Protein AF-A0A959U2A1-F1 (afdb_monomer)

pLDDT: mean 92.59, std 9.19, range [43.09, 98.19]

Sequence (182 aa):
MSDQYKPIEDLDGIGRVYGQKLRALKVDLIRDMIWYAPSVLHRLSAIPLKDLYRYRSTALLLEVRNMTLTSAEVLAAADIFSSAELQTKNTTEVMELLKKGKVRIKENLVADMIADARLLHYTGTLTGRVVDKRGRSMKEVTVSCGPYSTKTDTYGRFRFYKLPAANTYPVQLAMEGKEPMV

Solvent-accessible surface area (backbone atoms only — not comparable to full-atom values): 9959 Å² total; per-residue (Å²): 132,66,65,45,72,36,53,36,52,76,43,90,88,32,45,74,71,53,32,52,46,36,40,77,69,73,30,56,29,31,47,41,39,65,82,51,57,39,71,57,51,22,75,76,55,71,49,58,53,70,57,41,46,39,53,26,13,24,29,50,32,43,74,27,53,88,46,43,63,69,55,20,46,38,38,21,75,68,75,38,53,38,39,69,55,45,39,76,51,54,59,66,60,53,50,51,51,33,47,75,63,70,49,88,75,58,69,69,56,48,45,48,25,32,55,40,13,44,49,48,61,67,24,41,70,51,74,52,70,44,56,48,101,84,70,47,55,36,52,66,33,36,40,33,46,62,97,44,73,49,56,18,38,90,71,3,39,39,76,48,69,63,39,67,63,98,65,88,62,63,70,40,41,36,41,96,95,49,82,65,56,123

Secondary structure (DSSP, 8-state):
--GGGSBGGGSTT--HHHHHHHHHTT--BGGGGGGS-HHHHHHHH---HHHHHHHHHHHHHTTSTT--HHHHHHHHHTT--SHHHHTTS-HHHHHHHHHHTT----HHHHHHHHHHHHHHHTEEEEEEE-B-TTS-B--SPEEEETTEEEE--TTSEEEEEEEETT----EEEEETTEEEE-

Structure (mmCIF, N/CA/C/O backbone):
data_AF-A0A959U2A1-F1
#
_entry.id   AF-A0A959U2A1-F1
#
loop_
_atom_site.group_PDB
_atom_site.id
_atom_site.type_symbol
_atom_site.label_atom_id
_atom_site.label_alt_id
_atom_site.label_comp_id
_atom_site.label_asym_id
_atom_site.label_entity_id
_atom_site.label_seq_id
_atom_site.pdbx_PDB_ins_code
_atom_site.Cartn_x
_atom_site.Cartn_y
_atom_site.Cartn_z
_atom_site.occupancy
_atom_site.B_iso_or_equiv
_atom_site.auth_seq_id
_atom_site.auth_comp_id
_atom_site.auth_asym_id
_atom_site.auth_atom_id
_atom_site.pdbx_PDB_model_num
ATOM 1 N N . MET A 1 1 ? 8.671 -9.696 9.238 1.00 58.69 1 MET A N 1
ATOM 2 C CA . MET A 1 1 ? 8.445 -9.416 7.801 1.00 58.69 1 MET A CA 1
ATOM 3 C C . MET A 1 1 ? 7.293 -8.420 7.710 1.00 58.69 1 MET A C 1
ATOM 5 O O . MET A 1 1 ? 6.372 -8.556 8.501 1.00 58.69 1 MET A O 1
ATOM 9 N N . SER A 1 2 ? 7.382 -7.378 6.876 1.00 86.44 2 SER A N 1
ATOM 10 C CA . SER A 1 2 ? 6.343 -6.330 6.794 1.00 86.44 2 SER A CA 1
ATOM 11 C C . SER A 1 2 ? 5.056 -6.882 6.164 1.00 86.44 2 SER A C 1
ATOM 13 O O . SER A 1 2 ? 5.137 -7.636 5.195 1.00 86.44 2 SER A O 1
ATOM 15 N N . ASP A 1 3 ? 3.891 -6.495 6.692 1.00 94.56 3 ASP A N 1
ATOM 16 C CA . ASP A 1 3 ? 2.575 -7.005 6.268 1.00 94.56 3 ASP A CA 1
ATOM 17 C C . ASP A 1 3 ? 2.274 -6.772 4.779 1.00 94.56 3 ASP A C 1
ATOM 19 O O . ASP A 1 3 ? 1.564 -7.558 4.166 1.00 94.56 3 ASP A O 1
ATOM 23 N N . GLN A 1 4 ? 2.878 -5.762 4.149 1.00 91.69 4 GLN A N 1
ATOM 24 C CA . GLN A 1 4 ? 2.715 -5.496 2.713 1.00 91.69 4 GLN A CA 1
ATOM 25 C C . GLN A 1 4 ? 3.241 -6.632 1.803 1.00 91.69 4 GLN A C 1
ATOM 27 O O . GLN A 1 4 ? 2.909 -6.678 0.619 1.00 91.69 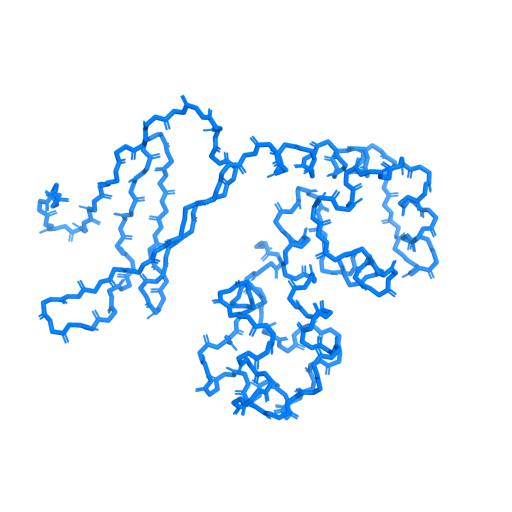4 GLN A O 1
ATOM 32 N N . TYR A 1 5 ? 4.081 -7.528 2.338 1.00 93.50 5 TYR A N 1
ATOM 33 C CA . TYR A 1 5 ? 4.638 -8.693 1.635 1.00 93.50 5 TYR A CA 1
ATOM 34 C C . TYR A 1 5 ? 3.853 -9.983 1.883 1.00 93.50 5 TYR A C 1
ATOM 36 O O . TYR A 1 5 ? 4.285 -11.050 1.451 1.00 93.50 5 TYR A O 1
ATOM 44 N N . LYS A 1 6 ? 2.726 -9.904 2.595 1.00 95.56 6 LYS A N 1
ATOM 45 C CA . LYS A 1 6 ? 1.810 -11.032 2.738 1.00 95.56 6 LYS A CA 1
ATOM 46 C C . LYS A 1 6 ? 1.094 -11.337 1.414 1.00 95.56 6 LYS A C 1
ATOM 48 O O . LYS A 1 6 ? 0.991 -10.439 0.566 1.00 95.56 6 LYS A O 1
ATOM 53 N N . PRO A 1 7 ? 0.610 -12.579 1.233 1.00 96.69 7 PRO A N 1
ATOM 54 C CA . PRO A 1 7 ? -0.252 -12.942 0.113 1.00 96.69 7 PRO A CA 1
ATOM 55 C C . PRO A 1 7 ? -1.470 -12.026 0.009 1.00 96.69 7 PRO A C 1
ATOM 57 O O . PRO A 1 7 ? -1.985 -11.544 1.016 1.00 96.69 7 PRO A O 1
ATOM 60 N N . ILE A 1 8 ? -1.950 -11.797 -1.212 1.00 96.56 8 ILE A N 1
ATOM 61 C CA . ILE A 1 8 ? -3.117 -10.944 -1.452 1.00 96.56 8 ILE A CA 1
ATOM 62 C C . ILE A 1 8 ? -4.389 -11.487 -0.780 1.00 96.56 8 ILE A C 1
ATOM 64 O O . ILE A 1 8 ? -5.256 -10.712 -0.393 1.00 96.56 8 ILE A O 1
ATOM 68 N N . GLU A 1 9 ? -4.485 -12.804 -0.593 1.00 96.44 9 GLU A N 1
ATOM 69 C CA . GLU A 1 9 ? -5.591 -13.476 0.099 1.00 96.44 9 GLU A CA 1
ATOM 70 C C . GLU A 1 9 ? -5.666 -13.192 1.603 1.00 96.44 9 GLU A C 1
ATOM 72 O O . GLU A 1 9 ? -6.690 -13.487 2.214 1.00 96.44 9 GLU A O 1
ATOM 77 N N . ASP A 1 10 ? -4.617 -12.622 2.200 1.00 96.88 10 ASP A N 1
ATOM 78 C CA . ASP A 1 10 ? -4.653 -12.219 3.608 1.00 96.88 10 ASP A CA 1
ATOM 79 C C . ASP A 1 10 ? -5.508 -10.956 3.818 1.00 96.88 10 ASP A C 1
ATOM 81 O O . ASP A 1 10 ? -5.870 -10.665 4.956 1.00 96.88 10 ASP A O 1
ATOM 85 N N . LEU A 1 11 ? -5.840 -10.210 2.753 1.00 96.44 11 LEU A N 1
ATOM 86 C CA . LEU A 1 11 ? -6.767 -9.079 2.837 1.00 96.44 11 LEU A CA 1
ATOM 87 C C . LEU A 1 11 ? -8.201 -9.553 3.071 1.00 96.44 11 LEU A C 1
ATOM 89 O O . LEU A 1 11 ? -8.736 -10.372 2.316 1.00 96.44 11 LEU A O 1
ATOM 93 N N . ASP A 1 12 ? -8.871 -8.932 4.037 1.00 95.56 12 ASP A N 1
ATOM 94 C CA . ASP A 1 12 ? -10.280 -9.168 4.311 1.00 95.56 12 ASP A CA 1
ATOM 95 C C . ASP A 1 12 ? -11.132 -8.985 3.046 1.00 95.56 12 ASP A C 1
ATOM 97 O O . ASP A 1 12 ? -11.062 -7.976 2.334 1.00 95.56 12 ASP A O 1
ATOM 101 N N . GLY A 1 13 ? -11.973 -9.978 2.766 1.00 93.62 13 GLY A N 1
ATOM 102 C CA . GLY A 1 13 ? -12.830 -10.040 1.584 1.00 93.62 13 GLY A CA 1
ATOM 103 C C . GLY A 1 13 ? -12.160 -10.570 0.309 1.00 93.62 13 GLY A C 1
ATOM 104 O O . GLY A 1 13 ? -12.885 -10.902 -0.631 1.00 93.62 13 GLY A O 1
ATOM 105 N N . ILE A 1 14 ? -10.830 -10.725 0.250 1.00 93.31 14 ILE A N 1
ATOM 106 C CA . ILE A 1 14 ? -10.163 -11.402 -0.875 1.00 93.31 14 ILE A CA 1
ATOM 107 C C . ILE A 1 14 ? -10.233 -12.915 -0.655 1.00 93.31 14 ILE A C 1
ATOM 109 O O . ILE A 1 14 ? -9.291 -13.582 -0.243 1.00 93.31 14 ILE A O 1
ATOM 113 N N . GLY A 1 15 ? -11.400 -13.485 -0.957 1.00 92.88 15 GLY A N 1
ATOM 114 C CA . GLY A 1 15 ? -11.564 -14.934 -1.008 1.00 92.88 15 GLY A CA 1
ATOM 115 C C . GLY A 1 15 ? -10.777 -15.568 -2.162 1.00 92.88 15 GLY A C 1
ATOM 116 O O . GLY A 1 15 ? -10.311 -14.893 -3.083 1.00 92.88 15 GLY A O 1
ATOM 117 N N . ARG A 1 16 ? -10.712 -16.906 -2.176 1.00 94.25 16 ARG A N 1
ATOM 118 C CA . ARG A 1 16 ? -9.976 -17.702 -3.182 1.00 94.25 16 ARG A CA 1
ATOM 119 C C . ARG A 1 16 ? -10.254 -17.285 -4.632 1.00 94.25 16 ARG A C 1
ATOM 121 O O . ARG A 1 16 ? -9.333 -17.252 -5.442 1.00 94.25 16 ARG A O 1
ATOM 128 N N . VAL A 1 17 ? -11.508 -16.965 -4.959 1.00 95.44 17 VAL A N 1
ATOM 129 C CA . VAL A 1 17 ? -11.923 -16.569 -6.317 1.00 95.44 17 VAL A CA 1
ATOM 130 C C . VAL A 1 17 ? -11.299 -15.233 -6.727 1.00 95.44 17 VAL A C 1
ATOM 132 O O . VAL A 1 17 ? -10.781 -15.108 -7.835 1.00 95.44 17 VAL A O 1
ATOM 135 N N . TYR A 1 18 ? -11.325 -14.232 -5.846 1.00 97.19 18 TYR A N 1
ATOM 136 C CA . TYR A 1 18 ? -10.726 -12.925 -6.124 1.00 97.19 18 TYR A CA 1
ATOM 137 C C . TYR A 1 18 ? -9.201 -13.013 -6.132 1.00 97.19 18 TYR A C 1
ATOM 139 O O . TYR A 1 18 ? -8.581 -12.491 -7.057 1.00 97.19 18 TYR A O 1
ATOM 147 N N . GLY A 1 19 ? -8.612 -13.760 -5.193 1.00 96.94 19 GLY A N 1
ATOM 148 C CA . GLY A 1 19 ? -7.173 -14.025 -5.166 1.00 96.94 19 GLY A CA 1
ATOM 149 C C . GLY A 1 19 ? -6.666 -14.640 -6.475 1.00 96.94 19 GLY A C 1
ATOM 150 O O . GLY A 1 19 ? -5.715 -14.140 -7.066 1.00 96.94 19 GLY A O 1
ATOM 151 N N . GLN A 1 20 ? -7.355 -15.653 -7.014 1.00 97.06 20 GLN A N 1
ATOM 152 C CA . GLN A 1 20 ? -6.994 -16.258 -8.306 1.00 97.06 20 GLN A CA 1
ATOM 153 C C . GLN A 1 20 ? -7.054 -15.264 -9.474 1.00 97.06 20 GLN A C 1
ATOM 155 O O . GLN A 1 20 ? -6.144 -15.232 -10.304 1.00 97.06 20 GLN A O 1
ATOM 160 N N . LYS A 1 21 ? -8.103 -14.436 -9.536 1.00 97.50 21 LYS A N 1
ATOM 161 C CA . LYS A 1 21 ? -8.249 -13.405 -10.574 1.00 97.50 21 LYS A CA 1
ATOM 162 C C . LYS A 1 21 ? -7.136 -12.358 -10.501 1.00 97.50 21 LYS A C 1
ATOM 164 O O . LYS A 1 21 ? -6.609 -11.964 -11.535 1.00 97.50 21 LYS A O 1
ATOM 169 N N . LEU A 1 22 ? -6.766 -11.924 -9.297 1.00 97.62 22 LEU A N 1
ATOM 170 C CA . LEU A 1 22 ? -5.689 -10.956 -9.075 1.00 97.62 22 LEU A CA 1
ATOM 171 C C . LEU A 1 22 ? -4.312 -11.549 -9.409 1.00 97.62 22 LEU A C 1
ATOM 173 O O . LEU A 1 22 ? -3.531 -10.915 -10.119 1.00 97.62 22 LEU A O 1
ATOM 177 N N . ARG A 1 23 ? -4.048 -12.802 -9.028 1.00 95.81 23 ARG A N 1
ATOM 178 C CA . ARG A 1 23 ? -2.805 -13.504 -9.387 1.00 95.81 23 ARG A CA 1
ATOM 179 C C . ARG A 1 23 ? -2.633 -13.688 -10.891 1.00 95.81 23 ARG A C 1
ATOM 181 O O . ARG A 1 23 ? -1.537 -13.489 -11.411 1.00 95.81 23 ARG A O 1
ATOM 188 N N . ALA A 1 24 ? -3.714 -13.958 -11.627 1.00 95.69 24 ALA A N 1
ATOM 189 C CA . ALA A 1 24 ? -3.678 -13.979 -13.094 1.00 95.69 24 ALA A CA 1
ATOM 190 C C . ALA A 1 24 ? -3.233 -12.629 -13.703 1.00 95.69 24 ALA A C 1
ATOM 192 O O . ALA A 1 24 ? -2.699 -12.589 -14.811 1.00 95.69 24 ALA A O 1
ATOM 193 N N . LEU A 1 25 ? -3.400 -11.532 -12.957 1.00 95.81 25 LEU A N 1
ATOM 194 C CA . LEU A 1 25 ? -2.962 -10.179 -13.303 1.00 95.81 25 LEU A CA 1
ATOM 195 C C . LEU A 1 25 ? -1.626 -9.786 -12.650 1.00 95.81 25 LEU A C 1
ATOM 197 O O . LEU A 1 25 ? -1.262 -8.611 -12.688 1.00 95.81 25 LEU A O 1
ATOM 201 N N . LYS A 1 26 ? -0.874 -10.742 -12.084 1.00 94.94 26 LYS A N 1
ATOM 202 C CA . LYS A 1 26 ? 0.413 -10.502 -11.402 1.00 94.94 26 LYS A CA 1
ATOM 203 C C . LYS A 1 26 ? 0.278 -9.579 -10.184 1.00 94.94 26 LYS A C 1
ATOM 205 O O . LYS A 1 26 ? 1.105 -8.689 -9.956 1.00 94.94 26 LYS A O 1
ATOM 210 N N . VAL A 1 27 ? -0.817 -9.761 -9.451 1.00 96.56 27 VAL A N 1
ATOM 211 C CA . VAL A 1 27 ? -1.066 -9.181 -8.131 1.00 96.56 27 VAL A CA 1
ATOM 212 C C . VAL A 1 27 ? -1.071 -10.342 -7.141 1.00 96.56 27 VAL A C 1
ATOM 214 O O . VAL A 1 27 ? -2.102 -10.978 -6.933 1.00 96.56 27 VAL A O 1
ATOM 217 N N . ASP A 1 28 ? 0.103 -10.659 -6.598 1.00 95.56 28 ASP A N 1
ATOM 218 C CA . ASP A 1 28 ? 0.299 -11.812 -5.710 1.00 95.56 28 ASP A CA 1
ATOM 219 C C . ASP A 1 28 ? 0.387 -11.398 -4.242 1.00 95.56 28 ASP A C 1
ATOM 221 O O . ASP A 1 28 ? -0.020 -12.146 -3.355 1.00 95.56 28 ASP A O 1
ATOM 225 N N . LEU A 1 29 ? 0.921 -10.204 -3.989 1.00 96.06 29 LEU A N 1
ATOM 226 C CA . LEU A 1 29 ? 1.135 -9.653 -2.656 1.00 96.06 29 LEU A CA 1
ATOM 227 C C . LEU A 1 29 ? 0.240 -8.441 -2.414 1.00 96.06 29 LEU A C 1
ATOM 229 O O . LEU A 1 29 ? -0.136 -7.739 -3.353 1.00 96.06 29 LEU A O 1
ATOM 233 N N . ILE A 1 30 ? -0.014 -8.114 -1.146 1.00 97.31 30 ILE A N 1
ATOM 234 C CA . ILE A 1 30 ? -0.802 -6.926 -0.773 1.00 97.31 30 ILE A CA 1
ATOM 235 C C . ILE A 1 30 ? -0.235 -5.649 -1.413 1.00 97.31 30 ILE A C 1
ATOM 237 O O . ILE A 1 30 ? -0.973 -4.881 -2.032 1.00 97.31 30 ILE A O 1
ATOM 241 N N . ARG A 1 31 ? 1.090 -5.449 -1.360 1.00 95.06 31 ARG A N 1
ATOM 242 C CA . ARG A 1 31 ? 1.758 -4.296 -1.993 1.00 95.06 31 ARG A CA 1
ATOM 243 C C . ARG A 1 31 ? 1.528 -4.195 -3.503 1.00 95.06 31 ARG A C 1
ATOM 245 O O . ARG A 1 31 ? 1.674 -3.115 -4.075 1.00 95.06 31 ARG A O 1
ATOM 252 N N . ASP A 1 32 ? 1.194 -5.299 -4.172 1.00 96.00 32 ASP A N 1
ATOM 253 C CA . ASP A 1 32 ? 1.029 -5.314 -5.623 1.00 96.00 32 ASP A CA 1
ATOM 254 C C . ASP A 1 32 ? -0.198 -4.507 -6.061 1.00 96.00 32 ASP A C 1
ATOM 256 O O . ASP A 1 32 ? -0.218 -3.966 -7.166 1.00 96.00 32 ASP A O 1
ATOM 260 N N . MET A 1 33 ? -1.173 -4.332 -5.164 1.00 96.50 33 MET A N 1
ATOM 261 C CA . MET A 1 33 ? -2.356 -3.500 -5.387 1.00 96.50 33 MET A CA 1
ATOM 262 C C . MET A 1 33 ? -2.018 -2.038 -5.696 1.00 96.50 33 MET A C 1
ATOM 264 O O . MET A 1 33 ? -2.770 -1.366 -6.401 1.00 96.50 33 MET A O 1
ATOM 268 N N . ILE A 1 34 ? -0.887 -1.529 -5.197 1.00 94.44 34 ILE A N 1
ATOM 269 C CA . ILE A 1 34 ? -0.481 -0.125 -5.376 1.00 94.44 34 ILE A CA 1
ATOM 270 C C . ILE A 1 34 ? -0.188 0.183 -6.853 1.00 94.44 34 ILE A C 1
ATOM 272 O O . ILE A 1 34 ? -0.419 1.305 -7.311 1.00 94.44 34 ILE A O 1
ATOM 276 N N . TRP A 1 35 ? 0.267 -0.819 -7.608 1.00 93.50 35 TRP A N 1
ATOM 277 C CA . TRP A 1 35 ? 0.734 -0.685 -8.990 1.00 93.50 35 TRP A CA 1
ATOM 278 C C . TRP A 1 35 ? -0.375 -0.518 -10.018 1.00 93.50 35 TRP A C 1
ATOM 280 O O . TRP A 1 35 ? -0.105 -0.108 -11.146 1.00 93.50 35 TRP A O 1
ATOM 290 N N . TYR A 1 36 ? -1.610 -0.845 -9.650 1.00 94.06 36 TYR A N 1
ATOM 291 C CA . TYR A 1 36 ? -2.722 -0.873 -10.582 1.00 94.06 36 TYR A CA 1
ATOM 292 C C . TYR A 1 36 ? -3.826 0.069 -10.119 1.00 94.06 36 TYR A C 1
ATOM 294 O O . TYR A 1 36 ? -4.192 0.125 -8.945 1.00 94.06 36 TYR A O 1
ATOM 302 N N . ALA A 1 37 ? -4.392 0.815 -11.066 1.00 94.56 37 ALA A N 1
ATOM 303 C CA . ALA A 1 37 ? -5.594 1.586 -10.795 1.00 94.56 37 ALA A CA 1
ATOM 304 C C . ALA A 1 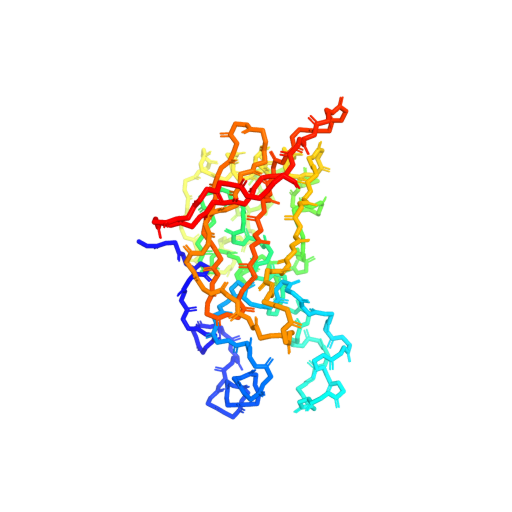37 ? -6.777 0.626 -10.540 1.00 94.56 37 ALA A C 1
ATOM 306 O O . ALA A 1 37 ? -6.950 -0.322 -11.318 1.00 94.56 37 ALA A O 1
ATOM 307 N N . PRO A 1 38 ? -7.636 0.877 -9.531 1.00 96.81 38 PRO A N 1
ATOM 308 C CA . PRO A 1 38 ? -8.803 0.035 -9.258 1.00 96.81 38 PRO A CA 1
ATOM 309 C C . PRO A 1 38 ? -9.709 -0.162 -10.480 1.00 96.81 38 PRO A C 1
ATOM 311 O O . PRO A 1 38 ? -10.182 -1.265 -10.723 1.00 96.81 38 PRO A O 1
ATOM 314 N N . SER A 1 39 ? -9.880 0.864 -11.319 1.00 97.56 39 SER A N 1
ATOM 315 C CA . SER A 1 39 ? -10.666 0.780 -12.559 1.00 97.56 39 SER A CA 1
ATOM 316 C C . SER A 1 39 ? -10.078 -0.187 -13.597 1.00 97.56 39 SER A C 1
ATOM 318 O O . SER A 1 39 ? -10.820 -0.850 -14.323 1.00 97.56 39 SER A O 1
ATOM 320 N N . VAL A 1 40 ? -8.748 -0.306 -13.665 1.00 97.19 40 VAL A N 1
ATOM 321 C CA . VAL A 1 40 ? -8.067 -1.261 -14.550 1.00 97.19 40 VAL A CA 1
ATOM 322 C C . VAL A 1 40 ? -8.273 -2.682 -14.041 1.00 97.19 40 VAL A C 1
ATOM 324 O O . VAL A 1 40 ? -8.692 -3.539 -14.816 1.00 97.19 40 VAL A O 1
ATOM 327 N N . LEU A 1 41 ? -8.052 -2.920 -12.744 1.00 97.31 41 LEU A N 1
ATOM 328 C CA . LEU A 1 41 ? -8.286 -4.235 -12.144 1.00 97.31 41 LEU A CA 1
ATOM 329 C C . LEU A 1 41 ? -9.752 -4.649 -12.257 1.00 97.31 41 LEU A C 1
ATOM 331 O O . LEU A 1 41 ? -10.024 -5.797 -12.599 1.00 97.31 41 LEU A O 1
ATOM 335 N N . HIS A 1 42 ? -10.691 -3.725 -12.050 1.00 97.69 42 HIS A N 1
ATOM 336 C CA . HIS A 1 42 ? -12.124 -3.980 -12.182 1.00 97.69 42 HIS A CA 1
ATOM 337 C C . HIS A 1 42 ? -12.462 -4.514 -13.574 1.00 97.69 42 HIS A C 1
ATOM 339 O O . HIS A 1 42 ? -13.043 -5.587 -13.704 1.00 97.69 42 HIS A O 1
ATOM 345 N N . ARG A 1 43 ? -12.011 -3.817 -14.621 1.00 97.69 43 ARG A N 1
ATOM 346 C CA . ARG A 1 43 ? -12.241 -4.209 -16.016 1.00 97.69 43 ARG A CA 1
ATOM 347 C C . ARG A 1 43 ? -11.647 -5.576 -16.369 1.00 97.69 43 ARG A C 1
ATOM 349 O O . ARG A 1 43 ? -12.229 -6.284 -17.179 1.00 97.69 43 ARG A O 1
ATOM 356 N N . LEU A 1 44 ? -10.503 -5.940 -15.788 1.00 97.00 44 LEU A N 1
ATOM 357 C CA . LEU A 1 44 ? -9.796 -7.185 -16.119 1.00 97.00 44 LEU A CA 1
ATOM 358 C C . LEU A 1 44 ? -10.215 -8.390 -15.262 1.00 97.00 44 LEU A C 1
ATOM 360 O O . LEU A 1 44 ? -10.057 -9.526 -15.694 1.00 97.00 44 LEU A O 1
ATOM 364 N N . SER A 1 45 ? -10.734 -8.162 -14.055 1.00 96.62 45 SER A N 1
ATOM 365 C CA . SER A 1 45 ? -11.071 -9.224 -13.091 1.00 96.62 45 SER A CA 1
ATOM 366 C C . SER A 1 45 ? -12.571 -9.357 -12.808 1.00 96.62 45 SER A C 1
ATOM 368 O O . SER A 1 45 ? -13.012 -10.369 -12.255 1.00 96.62 45 SER A O 1
ATOM 370 N N . ALA A 1 46 ? -13.363 -8.338 -13.151 1.00 96.19 46 ALA A N 1
ATOM 371 C CA . ALA A 1 46 ? -14.756 -8.175 -12.737 1.00 96.19 46 ALA A CA 1
ATOM 372 C C . ALA A 1 46 ? -14.970 -8.175 -11.205 1.00 96.19 46 ALA A C 1
ATOM 374 O O . ALA A 1 46 ? -16.076 -8.435 -10.739 1.00 96.19 46 ALA A O 1
ATOM 375 N N . ILE A 1 47 ? -13.930 -7.908 -10.404 1.00 97.38 47 ILE A N 1
ATOM 376 C CA . ILE A 1 47 ? -14.072 -7.670 -8.956 1.00 97.38 47 ILE A CA 1
ATOM 377 C C . ILE A 1 47 ? -14.755 -6.308 -8.759 1.00 97.38 47 ILE A C 1
ATOM 379 O O . ILE A 1 47 ? -14.377 -5.364 -9.461 1.00 97.38 47 ILE A O 1
ATOM 383 N N . PRO A 1 48 ? -15.736 -6.157 -7.847 1.00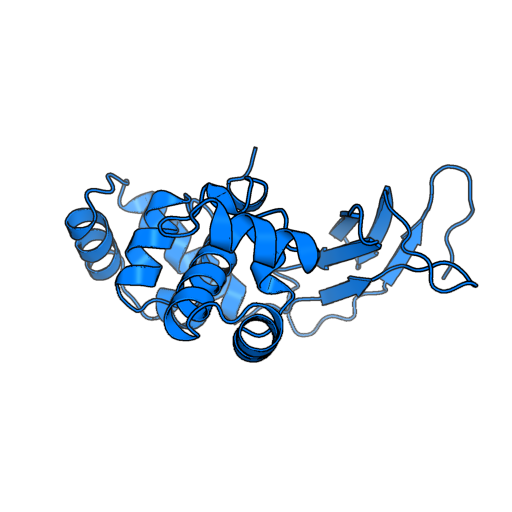 97.62 48 PRO A N 1
ATOM 384 C CA . PRO A 1 48 ? -16.419 -4.888 -7.624 1.00 97.62 48 PRO A CA 1
ATOM 385 C C . PRO A 1 48 ? -15.447 -3.734 -7.368 1.00 97.62 48 PRO A C 1
ATOM 387 O O . PRO A 1 48 ? -14.486 -3.850 -6.609 1.00 97.62 48 PRO A O 1
ATOM 390 N N . LEU A 1 49 ? -15.712 -2.591 -8.003 1.00 96.69 49 LEU A N 1
ATOM 391 C CA . LEU A 1 49 ? -14.806 -1.446 -7.953 1.00 96.69 49 LEU A CA 1
ATOM 392 C C . LEU A 1 49 ? -14.609 -0.925 -6.518 1.00 96.69 49 LEU A C 1
ATOM 394 O O . LEU A 1 49 ? -13.487 -0.597 -6.140 1.00 96.69 49 LEU A O 1
ATOM 398 N N . LYS A 1 50 ? -15.678 -0.911 -5.710 1.00 95.25 50 LYS A N 1
ATOM 399 C CA . LYS A 1 50 ? -15.635 -0.531 -4.288 1.00 95.25 50 LYS A CA 1
ATOM 400 C C . LYS A 1 50 ? -14.644 -1.390 -3.492 1.00 95.25 50 LYS A C 1
ATOM 402 O O . LYS A 1 50 ? -13.867 -0.851 -2.708 1.00 95.25 50 LYS A O 1
ATOM 407 N N . ASP A 1 51 ? -14.633 -2.697 -3.736 1.00 95.69 51 ASP A N 1
ATOM 408 C CA . ASP A 1 51 ? -13.739 -3.627 -3.045 1.00 95.69 51 ASP A CA 1
ATOM 409 C C . ASP A 1 51 ? -12.281 -3.372 -3.443 1.00 95.69 51 ASP A C 1
ATOM 411 O O . ASP A 1 51 ? -11.406 -3.285 -2.588 1.00 95.69 51 ASP A O 1
ATOM 415 N N . LEU A 1 52 ? -12.018 -3.142 -4.734 1.00 97.00 52 LEU A N 1
ATOM 416 C CA . LEU A 1 52 ? -10.674 -2.822 -5.228 1.00 97.00 52 LEU A CA 1
ATOM 417 C C . LEU A 1 52 ? -10.135 -1.493 -4.687 1.00 97.00 52 LEU A C 1
ATOM 419 O O . LEU A 1 52 ? -8.933 -1.392 -4.435 1.00 97.00 52 LEU A O 1
ATOM 423 N N . TYR A 1 53 ? -10.997 -0.488 -4.494 1.00 95.62 53 TYR A N 1
ATOM 424 C CA . TYR A 1 53 ? -10.616 0.735 -3.785 1.00 95.62 53 TYR A CA 1
ATOM 425 C C . TYR A 1 53 ? -10.192 0.416 -2.354 1.00 95.62 53 TYR A C 1
ATOM 427 O O . TYR A 1 53 ? -9.083 0.779 -1.972 1.00 95.62 53 TYR A O 1
ATOM 435 N N . ARG A 1 54 ? -11.006 -0.344 -1.611 1.00 95.94 54 ARG A N 1
ATOM 436 C CA . ARG A 1 54 ? -10.685 -0.762 -0.240 1.00 95.94 54 ARG A CA 1
ATOM 437 C C . ARG A 1 54 ? -9.350 -1.508 -0.164 1.00 95.94 54 ARG A C 1
ATOM 439 O O . ARG A 1 54 ? -8.481 -1.110 0.602 1.00 95.94 54 ARG A O 1
ATOM 446 N N . TYR A 1 55 ? -9.147 -2.528 -0.997 1.00 97.12 55 TYR A N 1
ATOM 447 C CA . TYR A 1 55 ? -7.919 -3.334 -1.016 1.00 97.12 55 TYR A CA 1
ATOM 448 C C . TYR A 1 55 ? -6.676 -2.498 -1.327 1.00 97.12 55 TYR A C 1
ATOM 450 O O . TYR A 1 55 ? -5.639 -2.631 -0.675 1.00 97.12 55 TYR A O 1
ATOM 458 N N . ARG A 1 56 ? -6.775 -1.601 -2.316 1.00 96.81 56 ARG A N 1
ATOM 459 C CA . ARG A 1 56 ? -5.668 -0.710 -2.667 1.00 96.81 56 ARG A CA 1
ATOM 460 C C . ARG A 1 56 ? -5.379 0.292 -1.556 1.00 96.81 56 ARG A C 1
ATOM 462 O O . ARG A 1 56 ? -4.213 0.568 -1.291 1.00 96.81 56 ARG A O 1
ATOM 469 N N . SER A 1 57 ? -6.407 0.812 -0.899 1.00 96.69 57 SER A N 1
ATOM 470 C CA . SER A 1 57 ? -6.254 1.702 0.249 1.00 96.69 57 SER A CA 1
ATOM 471 C C . SER A 1 57 ? -5.575 1.020 1.425 1.00 96.69 57 SER A C 1
ATOM 473 O O . SER A 1 57 ? -4.640 1.586 1.982 1.00 96.69 57 SER A O 1
ATOM 475 N N . THR A 1 58 ? -5.949 -0.221 1.744 1.00 97.81 58 THR A N 1
ATOM 476 C CA . THR A 1 58 ? -5.239 -1.019 2.749 1.00 97.81 58 THR A CA 1
ATOM 477 C C . THR A 1 58 ? -3.758 -1.163 2.392 1.00 97.81 58 THR A C 1
ATOM 479 O O . THR A 1 58 ? -2.901 -0.913 3.236 1.00 97.81 58 THR A O 1
ATOM 482 N N . ALA A 1 59 ? -3.434 -1.475 1.132 1.00 96.88 59 ALA A N 1
ATOM 483 C CA . ALA A 1 59 ? -2.046 -1.578 0.682 1.00 96.88 59 ALA A CA 1
ATOM 484 C C . ALA A 1 59 ? -1.269 -0.251 0.799 1.00 96.88 59 ALA A C 1
ATOM 486 O O . ALA A 1 59 ? -0.123 -0.259 1.238 1.00 96.88 59 ALA A O 1
ATOM 487 N N . LEU A 1 60 ? -1.885 0.884 0.451 1.00 94.75 60 LEU A N 1
ATOM 488 C CA . LEU A 1 60 ? -1.276 2.214 0.598 1.00 94.75 60 LEU A CA 1
ATOM 489 C C . LEU A 1 60 ? -1.044 2.583 2.068 1.00 94.75 60 LEU A C 1
ATOM 491 O O . LEU A 1 60 ? 0.009 3.110 2.417 1.00 94.75 60 LEU A O 1
ATOM 495 N N . LEU A 1 61 ? -2.008 2.295 2.944 1.00 96.75 61 LEU A N 1
ATOM 496 C CA . LEU A 1 61 ? -1.884 2.569 4.375 1.00 96.75 61 LEU A CA 1
ATOM 497 C C . LEU A 1 61 ? -0.770 1.747 5.026 1.00 96.75 61 LEU A C 1
ATOM 499 O O . LEU A 1 61 ? -0.129 2.236 5.951 1.00 96.75 61 LEU A O 1
ATOM 503 N N . LEU A 1 62 ? -0.482 0.543 4.529 1.00 96.56 62 LEU A N 1
ATOM 504 C CA . LEU A 1 62 ? 0.644 -0.271 4.999 1.00 96.56 62 LEU A CA 1
ATOM 505 C C . LEU A 1 62 ? 2.027 0.345 4.716 1.00 96.56 62 LEU A C 1
ATOM 507 O O . LEU A 1 62 ? 3.017 -0.118 5.283 1.00 96.56 62 LEU A O 1
ATOM 511 N N . GLU A 1 63 ? 2.122 1.394 3.888 1.00 93.44 63 GLU A N 1
ATOM 512 C CA . GLU A 1 63 ? 3.358 2.180 3.734 1.00 93.44 63 GLU A CA 1
ATOM 513 C C . GLU A 1 63 ? 3.612 3.124 4.930 1.00 93.44 63 GLU A C 1
ATOM 515 O O . GLU A 1 63 ? 4.740 3.601 5.120 1.00 93.44 63 GLU A O 1
ATOM 520 N N . VAL A 1 64 ? 2.582 3.378 5.750 1.00 95.38 64 VAL A N 1
ATOM 521 C CA . VAL A 1 64 ? 2.665 4.181 6.975 1.00 95.38 64 VAL A CA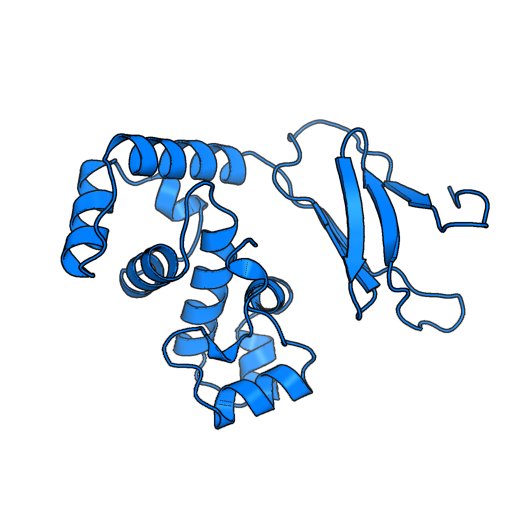 1
ATOM 522 C C . VAL A 1 64 ? 3.348 3.371 8.076 1.00 95.38 64 VAL A C 1
ATOM 524 O O . VAL A 1 64 ? 3.037 2.206 8.332 1.00 95.38 64 VAL A O 1
ATOM 527 N N . ARG A 1 65 ? 4.302 3.994 8.765 1.00 94.00 65 ARG A N 1
ATOM 528 C CA . ARG A 1 65 ? 5.037 3.379 9.875 1.00 94.00 65 ARG A CA 1
ATOM 529 C C . ARG A 1 65 ? 4.079 2.913 10.972 1.00 94.00 65 ARG A C 1
ATOM 531 O O . ARG A 1 65 ? 3.095 3.578 11.269 1.00 94.00 65 ARG A O 1
ATOM 538 N N . ASN A 1 66 ? 4.408 1.781 11.597 1.00 95.06 66 ASN A N 1
ATOM 539 C CA . ASN A 1 66 ? 3.618 1.119 12.641 1.00 95.06 66 ASN A CA 1
ATOM 540 C C . ASN A 1 66 ? 2.246 0.596 12.178 1.00 95.06 66 ASN A C 1
ATOM 542 O O . ASN A 1 66 ? 1.538 -0.001 12.987 1.00 95.06 66 ASN A O 1
ATOM 546 N N . MET A 1 67 ? 1.871 0.771 10.904 1.00 96.75 67 MET A N 1
ATOM 547 C CA . MET A 1 67 ? 0.634 0.222 10.360 1.00 96.75 67 MET A CA 1
ATOM 548 C C . MET A 1 67 ? 0.719 -1.301 10.254 1.00 96.75 67 MET A C 1
ATOM 550 O O . MET A 1 67 ? 1.627 -1.855 9.637 1.00 96.75 67 MET A O 1
ATOM 554 N N . THR A 1 68 ? -0.256 -1.970 10.859 1.00 97.06 68 THR A N 1
ATOM 555 C CA . THR A 1 68 ? -0.509 -3.406 10.700 1.00 97.06 68 THR A CA 1
ATOM 556 C C . THR A 1 68 ? -1.604 -3.630 9.664 1.00 97.06 68 THR A C 1
ATOM 558 O O . THR A 1 68 ? -2.380 -2.716 9.376 1.00 97.06 68 THR A O 1
ATOM 561 N N . LEU A 1 69 ? -1.718 -4.851 9.144 1.00 97.44 69 LEU A N 1
ATOM 562 C CA . LEU A 1 69 ? -2.798 -5.234 8.234 1.00 97.44 69 LEU A CA 1
ATOM 563 C C . LEU A 1 69 ? -4.175 -4.917 8.827 1.00 97.44 69 LEU A C 1
ATOM 565 O O . LEU A 1 69 ? -4.939 -4.164 8.233 1.00 97.44 69 LEU A O 1
ATOM 569 N N . THR A 1 70 ? -4.437 -5.375 10.052 1.00 97.19 70 THR A N 1
ATOM 570 C CA . THR A 1 70 ? -5.729 -5.159 10.715 1.00 97.19 70 THR A CA 1
ATOM 571 C C . THR A 1 70 ? -6.033 -3.675 10.928 1.00 97.19 70 THR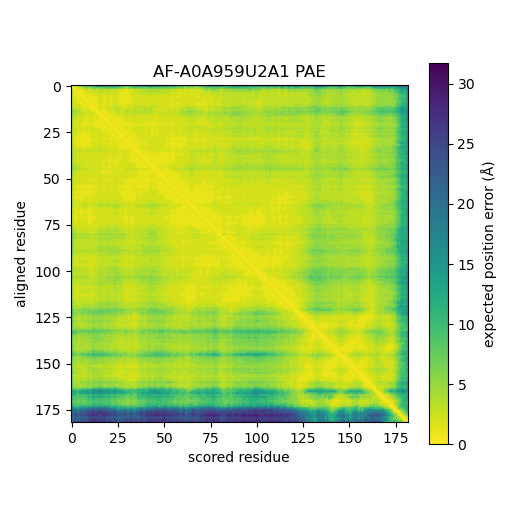 A C 1
ATOM 573 O O . THR A 1 70 ? -7.162 -3.241 10.713 1.00 97.19 70 THR A O 1
ATOM 576 N N . SER A 1 71 ? -5.047 -2.856 11.317 1.00 97.75 71 SER A N 1
ATOM 577 C CA . SER A 1 71 ? -5.272 -1.409 11.454 1.00 97.75 71 SER A CA 1
ATOM 578 C C . SER A 1 71 ? -5.528 -0.732 10.105 1.00 97.75 71 SER A C 1
ATOM 580 O O . SER A 1 71 ? -6.397 0.130 10.020 1.00 97.75 71 SER A O 1
ATOM 582 N N . ALA A 1 72 ? -4.822 -1.138 9.045 1.00 98.12 72 ALA A N 1
ATOM 583 C CA . ALA A 1 72 ? -5.027 -0.606 7.700 1.00 98.12 72 ALA A CA 1
ATOM 584 C C . ALA A 1 72 ? -6.412 -0.970 7.138 1.00 98.12 72 ALA A C 1
ATOM 586 O O . ALA A 1 72 ? -7.056 -0.136 6.507 1.00 98.12 72 ALA A O 1
ATOM 587 N N . GLU A 1 73 ? -6.895 -2.188 7.382 1.00 97.88 73 GLU A N 1
ATOM 588 C CA . GLU A 1 73 ? -8.235 -2.632 6.979 1.00 97.88 73 GLU A CA 1
ATOM 589 C C . GLU A 1 73 ? -9.336 -1.869 7.708 1.00 97.88 73 GLU A C 1
ATOM 591 O O . GLU A 1 73 ? -10.287 -1.416 7.074 1.00 97.88 73 GLU A O 1
ATOM 596 N N . VAL A 1 74 ? -9.190 -1.667 9.022 1.00 98.00 74 VAL A N 1
ATOM 597 C CA . VAL A 1 74 ? -10.154 -0.893 9.816 1.00 98.00 74 VAL A CA 1
ATOM 598 C C . VAL A 1 74 ? -10.229 0.555 9.340 1.00 98.00 74 VAL A C 1
ATOM 600 O O . VAL A 1 74 ? -11.325 1.094 9.202 1.00 98.00 74 VAL A O 1
ATOM 603 N N . LEU A 1 75 ? -9.086 1.182 9.055 1.00 97.81 75 LEU A N 1
ATOM 604 C CA . LEU A 1 75 ? -9.053 2.551 8.540 1.00 97.8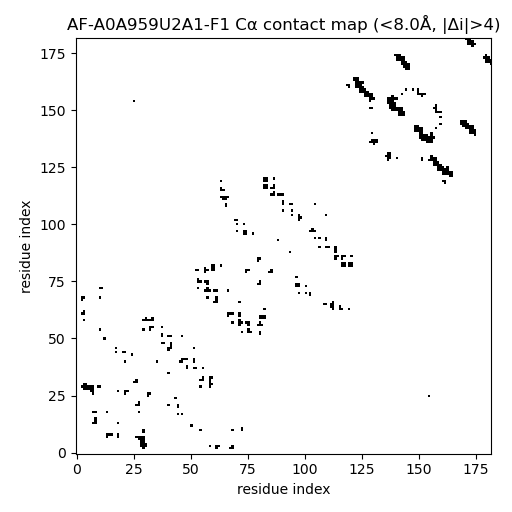1 75 LEU A CA 1
ATOM 605 C C . LEU A 1 75 ? -9.636 2.644 7.124 1.00 97.81 75 LEU A C 1
ATOM 607 O O . LEU A 1 75 ? -10.460 3.520 6.874 1.00 97.81 75 LEU A O 1
ATOM 611 N N . ALA A 1 76 ? -9.301 1.707 6.234 1.00 96.62 76 ALA A N 1
ATOM 612 C CA . ALA A 1 76 ? -9.881 1.652 4.892 1.00 96.62 76 ALA A CA 1
ATOM 613 C C . ALA A 1 76 ? -11.400 1.401 4.920 1.00 96.62 76 ALA A C 1
ATOM 615 O O . ALA A 1 76 ? -12.128 1.940 4.092 1.00 96.62 76 ALA A O 1
ATOM 616 N N . ALA A 1 77 ? -11.900 0.610 5.874 1.00 94.94 77 ALA A N 1
ATOM 617 C CA . ALA A 1 77 ? -13.333 0.399 6.082 1.00 94.94 77 ALA A CA 1
ATOM 618 C C . ALA A 1 77 ? -14.049 1.627 6.676 1.00 94.94 77 ALA A C 1
ATOM 620 O O . ALA A 1 77 ? -15.268 1.729 6.563 1.00 94.94 77 ALA A O 1
ATOM 621 N N . ALA A 1 78 ? -13.302 2.545 7.293 1.00 95.31 78 ALA A N 1
ATOM 622 C CA . ALA A 1 78 ? -13.777 3.828 7.803 1.00 95.31 78 ALA A CA 1
ATOM 623 C C . ALA A 1 78 ? -13.545 4.988 6.812 1.00 95.31 78 ALA A C 1
ATOM 625 O O . ALA A 1 78 ? -13.444 6.141 7.233 1.00 95.31 78 ALA A O 1
ATOM 626 N N . ASP A 1 79 ? -13.423 4.677 5.519 1.00 94.19 79 ASP A N 1
ATOM 627 C CA . ASP A 1 79 ? -13.211 5.627 4.420 1.00 94.19 79 ASP A CA 1
ATOM 628 C C . ASP A 1 79 ? -11.930 6.479 4.539 1.00 94.19 79 ASP A C 1
ATOM 630 O O . ASP A 1 79 ? -11.829 7.563 3.969 1.00 94.19 79 ASP A O 1
ATOM 634 N N . ILE A 1 80 ? -10.916 5.984 5.260 1.00 95.94 80 ILE A N 1
ATOM 635 C CA . ILE A 1 80 ? -9.556 6.533 5.217 1.00 95.94 80 ILE A CA 1
ATOM 636 C C . ILE A 1 80 ? -8.782 5.747 4.163 1.00 95.94 80 ILE A C 1
ATOM 638 O O . ILE A 1 80 ? -8.284 4.650 4.409 1.00 95.94 80 ILE A O 1
ATOM 642 N N . PHE A 1 81 ? -8.696 6.296 2.961 1.00 93.12 81 PHE A N 1
ATOM 643 C CA . PHE A 1 81 ? -8.177 5.628 1.776 1.00 93.12 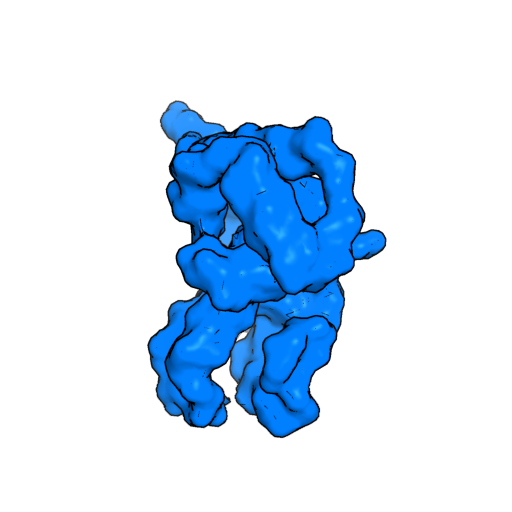81 PHE A CA 1
ATOM 644 C C . PHE A 1 81 ? -6.714 5.932 1.460 1.00 93.12 81 PHE A C 1
ATOM 646 O O . PHE A 1 81 ? -6.134 5.273 0.589 1.00 93.12 81 PHE A O 1
ATOM 653 N N . SER A 1 82 ? -6.110 6.912 2.133 1.00 92.75 82 SER A N 1
ATOM 654 C CA . SER A 1 82 ? -4.747 7.365 1.848 1.00 92.75 82 SER A CA 1
ATOM 655 C C . SER A 1 82 ? -4.028 7.966 3.060 1.00 92.75 82 SER A C 1
ATOM 657 O O . SER A 1 82 ? -4.645 8.377 4.045 1.00 92.75 82 SER A O 1
ATOM 659 N N . SER A 1 83 ? -2.701 8.100 2.956 1.00 92.94 83 SER A N 1
ATOM 660 C CA . SER A 1 83 ? -1.904 8.889 3.905 1.00 92.94 83 SER A CA 1
ATOM 661 C C . SER A 1 83 ? -2.332 10.361 3.939 1.00 92.94 83 SER A C 1
ATOM 663 O O . SER A 1 83 ? -2.301 10.970 5.004 1.00 92.94 83 SER A O 1
ATOM 665 N N . ALA A 1 84 ? -2.782 10.915 2.804 1.00 92.19 84 ALA A N 1
ATOM 666 C CA . ALA A 1 84 ? -3.249 12.295 2.685 1.00 92.19 84 ALA A CA 1
ATOM 667 C C . ALA A 1 84 ? -4.525 12.570 3.497 1.00 92.19 84 ALA A C 1
ATOM 669 O O . ALA A 1 84 ? -4.677 13.666 4.025 1.00 92.19 84 ALA A O 1
ATOM 670 N N . GLU A 1 85 ? -5.411 11.585 3.638 1.00 95.19 85 GLU A N 1
ATOM 671 C CA . GLU A 1 85 ? -6.582 11.678 4.518 1.00 95.19 85 GLU A CA 1
ATOM 672 C C . GLU A 1 85 ? -6.203 11.388 5.967 1.00 95.19 85 GLU A C 1
ATOM 674 O O . GLU A 1 85 ? -6.611 12.126 6.864 1.00 95.19 85 GLU A O 1
ATOM 679 N N . LEU A 1 86 ? -5.369 10.368 6.208 1.00 96.69 86 LEU A N 1
ATOM 680 C CA . LEU A 1 86 ? -4.932 10.005 7.556 1.00 96.69 86 LEU A CA 1
ATOM 681 C C . LEU A 1 86 ? -4.237 11.178 8.268 1.00 96.69 86 LEU A C 1
ATOM 683 O O . LEU A 1 86 ? -4.499 11.418 9.442 1.00 96.69 86 LEU A O 1
ATOM 687 N N . GLN A 1 87 ? -3.407 11.953 7.561 1.00 95.38 87 GLN A N 1
ATOM 688 C CA . GLN A 1 87 ? -2.702 13.100 8.152 1.00 95.38 87 GLN A CA 1
ATOM 689 C C . GLN A 1 87 ? -3.618 14.231 8.655 1.00 95.38 87 GLN A C 1
ATOM 691 O O . GLN A 1 87 ? -3.176 15.048 9.470 1.00 95.38 87 GLN A O 1
ATOM 696 N N . THR A 1 88 ? -4.856 14.305 8.149 1.00 96.31 88 THR A N 1
ATOM 697 C CA . THR A 1 88 ? -5.845 15.330 8.536 1.00 96.31 88 THR A CA 1
ATOM 698 C C . THR A 1 88 ? -6.541 14.995 9.848 1.00 96.31 88 THR A C 1
ATOM 700 O O . THR A 1 88 ? -7.198 15.855 10.427 1.00 96.31 88 THR A O 1
ATOM 703 N N . LYS A 1 89 ? -6.391 13.756 10.325 1.00 97.50 89 LYS A N 1
ATOM 704 C CA . LYS A 1 89 ? -6.981 13.283 11.571 1.00 97.50 89 LYS A CA 1
ATOM 705 C C . LYS A 1 89 ? -6.090 13.615 12.756 1.00 97.50 89 LYS A C 1
ATOM 707 O O . LYS A 1 89 ? -4.864 13.682 12.644 1.00 97.50 89 LYS A O 1
ATOM 712 N N . ASN A 1 90 ? -6.713 13.789 13.913 1.00 97.25 90 ASN A N 1
ATOM 713 C CA . ASN A 1 90 ? -6.011 13.805 15.186 1.00 97.25 90 ASN A CA 1
ATOM 714 C C . ASN A 1 90 ? -5.931 12.394 15.800 1.00 97.25 90 ASN A C 1
ATOM 716 O O . ASN A 1 90 ? -6.620 11.460 15.383 1.00 97.25 90 ASN A O 1
ATOM 720 N N . THR A 1 91 ? -5.078 12.238 16.813 1.00 97.88 91 THR A N 1
ATOM 721 C CA . THR A 1 91 ? -4.834 10.948 17.473 1.00 97.88 91 THR A CA 1
ATOM 722 C C . THR A 1 91 ? -6.102 10.344 18.078 1.00 97.88 91 THR A C 1
ATOM 724 O O . THR A 1 91 ? -6.291 9.132 17.996 1.00 97.88 91 THR A O 1
ATOM 727 N N . THR A 1 92 ? -6.992 11.170 18.638 1.00 97.88 92 THR A N 1
ATOM 728 C CA . THR A 1 92 ? -8.242 10.704 19.263 1.00 97.88 92 THR A CA 1
ATOM 729 C C . THR A 1 92 ? -9.182 10.112 18.217 1.00 97.88 92 THR A C 1
ATOM 731 O O . THR A 1 92 ? -9.652 8.992 18.397 1.00 97.88 92 THR A O 1
ATOM 734 N N . GLU A 1 93 ? -9.380 10.796 17.086 1.00 97.94 93 GLU A N 1
ATOM 735 C CA . GLU A 1 93 ? -10.216 10.301 15.983 1.00 97.94 93 GLU A CA 1
ATOM 736 C C . GLU A 1 93 ? -9.729 8.939 15.471 1.00 97.94 93 GLU A C 1
ATOM 738 O O . GLU A 1 93 ? -10.512 7.997 15.338 1.00 97.94 93 GLU A O 1
ATOM 743 N N . VAL A 1 94 ? -8.423 8.804 15.214 1.00 98.12 94 VAL A N 1
ATOM 744 C CA . VAL A 1 94 ? -7.851 7.544 14.715 1.00 98.12 94 VAL A CA 1
ATOM 745 C C . VAL A 1 94 ? -7.977 6.434 15.762 1.00 98.12 94 VAL A C 1
ATOM 747 O O . VAL A 1 94 ? -8.362 5.314 15.425 1.00 98.12 94 VAL A O 1
ATOM 750 N N . MET A 1 95 ? -7.722 6.734 17.038 1.00 98.19 95 MET A N 1
ATOM 751 C CA . MET A 1 95 ? -7.897 5.780 18.138 1.00 98.19 95 MET A CA 1
ATOM 752 C C . MET A 1 95 ? -9.346 5.297 18.261 1.00 98.19 95 MET A C 1
ATOM 754 O O . MET A 1 95 ? -9.577 4.106 18.473 1.00 98.19 95 MET A O 1
ATOM 758 N N . GLU A 1 96 ? -10.330 6.181 18.100 1.00 98.06 96 GLU A N 1
ATOM 759 C CA . GLU A 1 96 ? -11.747 5.813 18.124 1.00 98.06 96 GLU A CA 1
ATOM 760 C C . GLU A 1 96 ? -12.128 4.891 16.963 1.00 98.06 96 GLU A C 1
ATOM 762 O O . GLU A 1 96 ? -12.823 3.894 17.180 1.00 98.06 96 GLU A O 1
ATOM 767 N N . LEU A 1 97 ? -11.653 5.177 15.746 1.00 98.06 97 LEU A N 1
ATOM 768 C CA . LEU A 1 97 ? -11.869 4.316 14.578 1.00 98.06 97 LEU A CA 1
ATOM 769 C C . LEU A 1 97 ? -11.257 2.926 14.789 1.00 98.06 97 LEU A C 1
ATOM 771 O O . LEU A 1 97 ? -11.936 1.911 14.622 1.00 98.06 97 LEU A O 1
ATOM 775 N N . LEU A 1 98 ? -10.002 2.873 15.238 1.00 98.06 98 LEU A N 1
ATOM 776 C CA . LEU A 1 98 ? -9.306 1.619 15.524 1.00 98.06 98 LEU A CA 1
ATOM 777 C C . LEU A 1 98 ? -9.997 0.827 16.643 1.00 98.06 98 LEU A C 1
ATOM 779 O O . LEU A 1 98 ? -10.187 -0.384 16.516 1.00 98.06 98 LEU A O 1
ATOM 783 N N . LYS A 1 99 ? -10.476 1.504 17.693 1.00 97.56 99 LYS A N 1
ATOM 784 C CA . LYS A 1 99 ? -11.244 0.884 18.782 1.00 97.56 99 LYS A CA 1
ATOM 785 C C . LYS A 1 99 ? -12.575 0.305 18.297 1.00 97.56 99 LYS A C 1
ATOM 787 O O . LYS A 1 99 ? -12.922 -0.800 18.716 1.00 97.56 99 LYS A O 1
ATOM 792 N N . LYS A 1 100 ? -13.301 0.994 17.403 1.00 97.00 100 LYS A N 1
ATOM 793 C CA . LYS A 1 100 ? -14.524 0.461 16.763 1.00 97.00 100 LYS A CA 1
ATOM 794 C C . LYS A 1 100 ? -14.227 -0.832 15.997 1.00 97.00 100 LYS A C 1
ATOM 796 O O . LYS A 1 100 ? -14.989 -1.790 16.104 1.00 97.00 100 LYS A O 1
ATOM 801 N N . GLY A 1 101 ? -13.079 -0.894 15.321 1.00 96.69 101 GLY A N 1
ATOM 802 C CA . GLY A 1 101 ? -12.554 -2.101 14.675 1.00 96.69 101 GLY A CA 1
ATOM 803 C C . GLY A 1 101 ? -11.873 -3.108 15.612 1.00 96.69 101 GLY A C 1
ATOM 804 O O . GLY A 1 101 ? -11.252 -4.051 15.136 1.00 96.69 101 GLY A O 1
ATOM 805 N N . LYS A 1 102 ? -11.969 -2.930 16.939 1.00 97.38 102 LYS A N 1
ATOM 806 C CA . LYS A 1 102 ? -11.355 -3.787 17.974 1.00 97.38 102 LYS A CA 1
ATOM 807 C C . LYS A 1 102 ? -9.821 -3.888 17.900 1.00 97.38 102 LYS A C 1
ATOM 809 O O . LYS A 1 102 ? -9.237 -4.804 18.480 1.00 97.38 102 LYS A O 1
ATOM 814 N N . VAL A 1 103 ? -9.155 -2.931 17.259 1.00 97.44 103 VAL A N 1
ATOM 815 C CA . VAL A 1 103 ? -7.692 -2.838 17.212 1.00 97.44 103 VAL A CA 1
ATOM 816 C C . VAL A 1 103 ? -7.189 -2.168 18.488 1.00 97.44 103 VAL A C 1
ATOM 818 O O . VAL A 1 103 ? -7.575 -1.048 18.820 1.00 97.44 103 VAL A O 1
ATOM 821 N N . ARG A 1 104 ? -6.311 -2.862 19.218 1.00 95.62 104 ARG A N 1
ATOM 822 C CA . ARG A 1 104 ? -5.635 -2.323 20.405 1.00 95.62 104 ARG A CA 1
ATOM 823 C C . ARG A 1 104 ? -4.261 -1.805 20.009 1.00 95.62 104 ARG A C 1
ATOM 825 O O . ARG A 1 104 ? -3.386 -2.588 19.655 1.00 95.62 104 ARG A O 1
ATOM 832 N N . ILE A 1 105 ? -4.070 -0.498 20.113 1.00 95.75 105 ILE A N 1
ATOM 833 C CA . ILE A 1 105 ? -2.804 0.166 19.817 1.00 95.75 105 ILE A CA 1
ATOM 834 C C . ILE A 1 105 ? -2.544 1.264 20.848 1.00 95.75 105 ILE A C 1
ATOM 836 O O . ILE A 1 105 ? -3.479 1.822 21.421 1.00 95.75 105 ILE A O 1
ATOM 840 N N . LYS A 1 106 ? -1.269 1.534 21.132 1.00 97.50 106 LYS A N 1
ATOM 841 C CA . LYS A 1 106 ? -0.876 2.615 22.037 1.00 97.50 106 LYS A CA 1
ATOM 842 C C . LYS A 1 106 ? -0.995 3.961 21.327 1.00 97.50 106 LYS A C 1
ATOM 844 O O . LYS A 1 106 ? -0.650 4.072 20.153 1.00 97.50 106 LYS A O 1
ATOM 849 N N . GLU A 1 107 ? -1.404 4.983 22.068 1.00 97.25 107 GLU A N 1
ATOM 850 C CA . GLU A 1 107 ? -1.601 6.342 21.552 1.00 97.25 107 GLU A CA 1
ATOM 851 C C . GLU A 1 107 ? -0.349 6.908 20.866 1.00 97.25 107 GLU A C 1
ATOM 853 O O . GLU A 1 107 ? -0.438 7.466 19.776 1.00 97.25 107 GLU A O 1
ATOM 858 N N . ASN A 1 108 ? 0.834 6.687 21.447 1.00 97.50 108 ASN A N 1
ATOM 859 C CA . ASN A 1 108 ? 2.095 7.152 20.871 1.00 97.50 108 ASN A CA 1
ATOM 860 C C . ASN A 1 108 ? 2.381 6.536 19.488 1.00 97.50 108 ASN A C 1
ATOM 862 O O . ASN A 1 108 ? 2.895 7.219 18.612 1.00 97.50 108 ASN A O 1
ATOM 866 N N . LEU A 1 109 ? 1.994 5.276 19.256 1.00 97.69 109 LEU A N 1
ATOM 867 C CA . LEU A 1 109 ? 2.154 4.639 17.946 1.00 97.69 109 LEU A CA 1
ATOM 868 C C . LEU A 1 109 ? 1.188 5.218 16.908 1.00 97.69 109 LEU A C 1
ATOM 870 O O . LEU A 1 109 ? 1.544 5.305 15.737 1.00 97.69 109 LEU A O 1
ATOM 874 N N . VAL A 1 110 ? -0.011 5.632 17.327 1.00 97.75 110 VAL A N 1
ATOM 875 C CA . VAL A 1 110 ? -0.966 6.325 16.451 1.00 97.75 110 VAL A CA 1
ATOM 876 C C . VAL A 1 110 ? -0.479 7.731 16.114 1.00 97.75 110 VAL A C 1
ATOM 878 O O . VAL A 1 110 ? -0.558 8.144 14.958 1.00 97.75 110 VAL A O 1
ATOM 881 N N . ALA A 1 111 ? 0.087 8.450 17.084 1.00 97.56 111 ALA A N 1
ATOM 882 C CA . ALA A 1 111 ? 0.730 9.733 16.821 1.00 97.56 111 ALA A CA 1
ATOM 883 C C . ALA A 1 111 ? 1.873 9.585 15.795 1.00 97.56 111 ALA A C 1
ATOM 885 O O . ALA A 1 111 ? 1.938 10.360 14.838 1.00 97.56 111 ALA A O 1
ATOM 886 N N . ASP A 1 112 ? 2.701 8.542 15.926 1.00 97.38 112 ASP A N 1
ATOM 887 C CA . ASP A 1 112 ? 3.751 8.218 14.953 1.00 97.38 112 ASP A CA 1
ATOM 888 C C . ASP A 1 112 ? 3.186 7.901 13.558 1.00 97.38 112 ASP A C 1
ATOM 890 O O . ASP A 1 112 ? 3.752 8.345 12.559 1.00 97.38 112 ASP A O 1
ATOM 894 N N . MET A 1 113 ? 2.068 7.166 13.465 1.00 97.44 113 MET A N 1
ATOM 895 C CA . MET A 1 113 ? 1.393 6.895 12.185 1.00 97.44 113 MET A CA 1
ATOM 896 C C . MET A 1 113 ? 0.965 8.191 11.496 1.00 97.44 113 MET A C 1
ATOM 898 O O . MET A 1 113 ? 1.212 8.370 10.306 1.00 97.44 113 MET A O 1
ATOM 902 N N . ILE A 1 114 ? 0.332 9.106 12.235 1.00 97.50 114 ILE A N 1
ATOM 903 C CA . ILE A 1 114 ? -0.144 10.388 11.695 1.00 97.50 114 ILE A CA 1
ATOM 904 C C . ILE A 1 114 ? 1.045 11.254 11.256 1.00 97.50 114 ILE A C 1
ATOM 906 O O . ILE A 1 114 ? 1.010 11.857 10.181 1.00 97.50 114 ILE A O 1
ATOM 910 N N . ALA A 1 115 ? 2.120 11.296 12.048 1.00 96.19 115 ALA A N 1
ATOM 911 C CA . ALA A 1 115 ? 3.339 12.021 11.698 1.00 96.19 115 ALA A CA 1
ATOM 912 C C . ALA A 1 115 ? 4.011 11.450 10.436 1.00 96.19 115 ALA A C 1
ATOM 914 O O . ALA A 1 115 ? 4.424 12.200 9.551 1.00 96.19 115 ALA A O 1
ATOM 915 N N . ASP A 1 116 ? 4.075 10.125 10.309 1.00 95.88 116 ASP A N 1
ATOM 916 C CA . ASP A 1 116 ? 4.631 9.459 9.131 1.00 95.88 116 ASP A CA 1
ATOM 917 C C . ASP A 1 116 ? 3.728 9.618 7.892 1.00 95.88 116 ASP A C 1
ATOM 919 O O . ASP A 1 116 ? 4.232 9.785 6.781 1.00 95.88 116 ASP A O 1
ATOM 923 N N . ALA A 1 117 ? 2.404 9.666 8.069 1.00 95.31 117 ALA A N 1
ATOM 924 C CA . ALA A 1 117 ? 1.454 9.982 7.005 1.00 95.31 117 ALA A CA 1
ATOM 925 C C . ALA A 1 117 ? 1.641 11.411 6.464 1.00 95.31 117 ALA A C 1
ATOM 927 O O . ALA A 1 117 ? 1.603 11.613 5.249 1.00 95.31 117 ALA A O 1
ATOM 928 N N . ARG A 1 118 ? 1.926 12.387 7.342 1.00 93.62 118 ARG A N 1
ATOM 929 C CA . ARG A 1 118 ? 2.310 13.753 6.937 1.00 93.62 118 ARG A CA 1
ATOM 930 C C . ARG A 1 118 ? 3.602 13.748 6.131 1.00 93.62 118 ARG A C 1
ATOM 932 O O . ARG A 1 118 ? 3.662 14.353 5.066 1.00 93.62 118 ARG A O 1
ATOM 939 N N . LEU A 1 119 ? 4.622 13.024 6.595 1.00 92.44 119 LEU A N 1
ATOM 940 C CA . LEU A 1 119 ? 5.875 12.886 5.849 1.00 92.44 119 LEU A CA 1
ATOM 941 C C . LEU A 1 119 ? 5.630 12.293 4.453 1.00 92.44 119 LEU A C 1
ATOM 943 O O . LEU A 1 119 ? 6.148 12.811 3.468 1.00 92.44 119 LEU A O 1
ATOM 947 N N . LEU A 1 120 ? 4.807 11.247 4.351 1.00 90.75 120 LEU A N 1
ATOM 948 C CA . LEU A 1 120 ? 4.417 10.639 3.074 1.00 90.75 120 LEU A CA 1
ATOM 949 C C . LEU A 1 120 ? 3.712 11.620 2.137 1.00 90.75 120 LEU A C 1
ATOM 951 O O . LEU A 1 120 ? 3.934 11.570 0.933 1.00 90.75 120 LEU A O 1
ATOM 955 N N . HIS A 1 121 ? 2.877 12.506 2.673 1.00 88.31 121 HIS A N 1
ATOM 956 C CA . HIS A 1 121 ? 2.166 13.494 1.871 1.00 88.31 121 HIS A CA 1
ATOM 957 C C . HIS A 1 121 ? 3.105 14.524 1.224 1.00 88.31 121 HIS A C 1
ATOM 959 O O . HIS A 1 121 ? 2.895 14.911 0.078 1.00 88.31 121 HIS A O 1
ATOM 965 N N . TYR A 1 122 ? 4.161 14.934 1.932 1.00 87.88 122 TYR A N 1
ATOM 966 C CA . TYR A 1 122 ? 5.138 15.919 1.449 1.00 87.88 122 TYR A CA 1
ATOM 967 C C . TYR A 1 122 ? 6.379 15.298 0.794 1.00 87.88 122 TYR A C 1
ATOM 969 O O . TYR A 1 122 ? 7.372 15.986 0.549 1.00 87.88 122 TYR A O 1
ATOM 977 N N . THR A 1 123 ? 6.347 13.999 0.506 1.00 91.12 123 THR A N 1
ATOM 978 C CA . THR A 1 123 ? 7.442 13.293 -0.159 1.00 91.12 123 THR A CA 1
ATOM 979 C C . THR A 1 123 ? 6.998 12.698 -1.486 1.00 91.12 123 THR A C 1
ATOM 981 O O . THR A 1 123 ? 5.839 12.371 -1.724 1.00 91.12 123 THR A O 1
ATOM 984 N N . GLY A 1 124 ? 7.965 12.569 -2.384 1.00 88.25 124 GLY A N 1
ATOM 985 C CA . GLY A 1 124 ? 7.818 11.922 -3.665 1.00 88.25 124 GLY A CA 1
ATOM 986 C C . GLY A 1 124 ? 7.875 10.404 -3.569 1.00 88.25 124 GLY A C 1
ATOM 987 O O . GLY A 1 124 ? 8.345 9.787 -2.606 1.00 88.25 124 GLY A O 1
ATOM 988 N N . THR A 1 125 ? 7.409 9.803 -4.649 1.00 90.06 125 THR A N 1
ATOM 989 C CA . THR A 1 125 ? 7.425 8.373 -4.884 1.00 90.06 125 THR A CA 1
ATOM 990 C C . THR A 1 125 ? 8.017 8.137 -6.266 1.00 90.06 125 THR A C 1
ATOM 992 O O . THR A 1 125 ? 7.551 8.730 -7.236 1.00 90.06 125 THR A O 1
ATOM 995 N N . LEU A 1 126 ? 9.000 7.244 -6.367 1.00 91.50 126 LEU A N 1
ATOM 996 C CA . LEU A 1 126 ? 9.558 6.798 -7.639 1.00 91.50 126 LEU A CA 1
ATOM 997 C C . LEU A 1 126 ? 9.248 5.318 -7.828 1.00 91.50 126 LEU A C 1
ATOM 999 O O . LEU A 1 126 ? 9.662 4.472 -7.037 1.00 91.50 126 LEU A O 1
ATOM 1003 N N . THR A 1 127 ? 8.542 5.002 -8.903 1.00 93.06 127 THR A N 1
ATOM 1004 C CA . THR A 1 127 ? 8.260 3.626 -9.305 1.00 93.06 127 THR A CA 1
ATOM 1005 C C . THR A 1 127 ? 8.766 3.381 -10.703 1.00 93.06 127 THR A C 1
ATOM 1007 O O . THR A 1 127 ? 8.582 4.220 -11.582 1.00 93.06 127 THR A O 1
ATOM 1010 N N . GLY A 1 128 ? 9.322 2.201 -10.935 1.00 92.94 128 GLY A N 1
ATOM 1011 C CA . GLY A 1 128 ? 9.698 1.790 -12.275 1.00 92.94 128 GLY A CA 1
ATOM 1012 C C . GLY A 1 128 ? 9.776 0.285 -12.430 1.00 92.94 128 GLY A C 1
ATOM 1013 O O . GLY A 1 128 ? 9.503 -0.489 -11.507 1.00 92.94 128 GLY A O 1
ATOM 1014 N N . ARG A 1 129 ? 10.142 -0.119 -13.644 1.00 94.50 129 ARG A N 1
ATOM 1015 C CA . ARG A 1 129 ? 10.357 -1.510 -14.019 1.00 94.50 129 ARG A CA 1
ATOM 1016 C C . ARG A 1 129 ? 11.658 -1.626 -14.798 1.00 94.50 129 ARG A C 1
ATOM 1018 O O . ARG A 1 129 ? 11.881 -0.865 -15.732 1.00 94.50 129 ARG A O 1
ATOM 1025 N N . VAL A 1 130 ? 12.477 -2.602 -14.431 1.00 94.62 130 VAL A N 1
ATOM 1026 C CA . VAL A 1 130 ? 13.715 -2.945 -15.127 1.00 94.62 130 VAL A CA 1
ATOM 1027 C C . VAL A 1 130 ? 13.449 -4.126 -16.054 1.00 94.62 130 VAL A C 1
ATOM 1029 O O . VAL A 1 130 ? 12.913 -5.162 -15.639 1.00 94.62 130 VAL A O 1
ATOM 1032 N N . VAL A 1 131 ? 13.814 -3.955 -17.323 1.00 94.75 131 VAL A N 1
ATOM 1033 C CA . VAL A 1 131 ? 13.669 -4.963 -18.376 1.00 94.75 131 VAL A CA 1
ATOM 1034 C C . VAL A 1 131 ? 14.971 -5.130 -19.153 1.00 94.75 131 VAL A C 1
ATOM 1036 O O . VAL A 1 131 ? 15.777 -4.206 -19.229 1.00 94.75 131 VAL A O 1
ATOM 1039 N N . ASP A 1 132 ? 15.174 -6.308 -19.738 1.00 92.75 132 ASP A N 1
ATOM 1040 C CA . ASP A 1 132 ? 16.282 -6.550 -20.661 1.00 92.75 132 ASP A CA 1
ATOM 1041 C C . ASP A 1 132 ? 16.002 -5.969 -22.063 1.00 92.75 132 ASP A C 1
ATOM 1043 O O . ASP A 1 132 ? 14.913 -5.473 -22.357 1.00 92.75 132 ASP A O 1
ATOM 1047 N N . LYS A 1 133 ? 16.975 -6.091 -22.978 1.00 91.88 133 LYS A N 1
ATOM 1048 C CA . LYS A 1 133 ? 16.845 -5.647 -24.383 1.00 91.88 133 LYS A CA 1
ATOM 1049 C C . LYS A 1 133 ? 15.690 -6.311 -25.154 1.00 91.88 133 LYS A C 1
ATOM 1051 O O . LYS A 1 133 ? 15.341 -5.847 -26.232 1.00 91.88 133 LYS A O 1
ATOM 1056 N N . ARG A 1 134 ? 15.122 -7.408 -24.642 1.00 93.50 134 ARG A N 1
ATOM 1057 C CA . ARG A 1 134 ? 13.980 -8.133 -25.222 1.00 93.50 134 ARG A CA 1
ATOM 1058 C C . ARG A 1 134 ? 12.664 -7.801 -24.504 1.00 93.50 134 ARG A C 1
ATOM 1060 O O . ARG A 1 134 ? 11.656 -8.450 -24.766 1.00 93.50 134 ARG A O 1
ATOM 1067 N N . GLY A 1 135 ? 12.666 -6.838 -23.580 1.00 92.00 135 GLY A N 1
ATOM 1068 C CA . GLY A 1 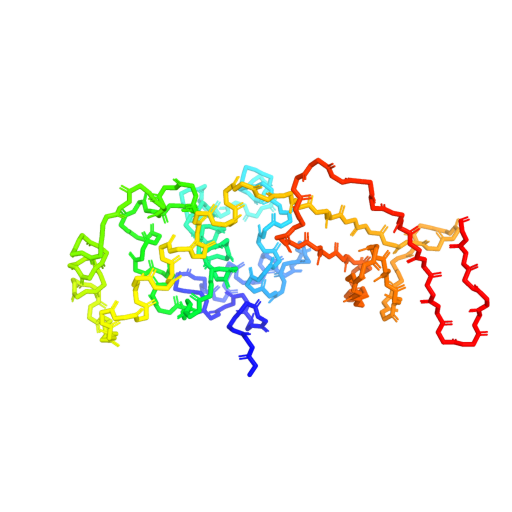135 ? 11.497 -6.440 -22.795 1.00 92.00 135 GLY A CA 1
ATOM 1069 C C . GLY A 1 135 ? 11.131 -7.403 -21.659 1.00 92.00 135 GLY A C 1
ATOM 1070 O O . GLY A 1 135 ? 10.050 -7.284 -21.077 1.00 92.00 135 GLY A O 1
ATOM 1071 N N . ARG A 1 136 ? 11.995 -8.368 -21.316 1.00 93.12 136 ARG A N 1
ATOM 1072 C CA . ARG A 1 136 ? 11.738 -9.328 -20.228 1.00 93.12 136 ARG A CA 1
ATOM 1073 C C . ARG A 1 136 ? 12.101 -8.713 -18.880 1.00 93.12 136 ARG A C 1
ATOM 1075 O O . ARG A 1 136 ? 13.142 -8.078 -18.755 1.00 93.12 136 ARG A O 1
ATOM 1082 N N . SER A 1 137 ? 11.261 -8.927 -17.867 1.00 94.19 137 SER A N 1
ATOM 1083 C CA . SER A 1 137 ? 11.498 -8.449 -16.496 1.00 94.19 137 SER A CA 1
ATOM 1084 C C . SER A 1 137 ? 12.809 -8.968 -15.918 1.00 94.19 137 SER A C 1
ATOM 1086 O O . SER A 1 137 ? 13.096 -10.159 -16.024 1.00 94.19 137 SER A O 1
ATOM 1088 N N . MET A 1 138 ? 13.552 -8.095 -15.238 1.00 94.25 138 MET A N 1
ATOM 1089 C CA . MET A 1 138 ? 14.780 -8.466 -14.535 1.00 94.25 138 MET A CA 1
ATOM 1090 C C . MET A 1 138 ? 14.566 -8.412 -13.021 1.00 94.25 138 MET A C 1
ATOM 1092 O O . MET A 1 138 ? 14.334 -7.335 -12.476 1.00 94.25 138 MET A O 1
ATOM 1096 N N . LYS A 1 139 ? 14.640 -9.567 -12.352 1.00 94.25 139 LYS A N 1
ATOM 1097 C CA . LYS A 1 139 ? 14.533 -9.720 -10.889 1.00 94.25 139 LYS A CA 1
ATOM 1098 C C . LYS A 1 139 ? 15.893 -9.500 -10.212 1.00 94.25 139 LYS A C 1
ATOM 1100 O O . LYS A 1 139 ? 16.915 -9.759 -10.839 1.00 94.25 139 LYS A O 1
ATOM 1105 N N . GLU A 1 140 ? 15.892 -9.096 -8.939 1.00 93.50 140 GLU A N 1
ATOM 1106 C CA . GLU A 1 140 ? 17.082 -8.940 -8.084 1.00 93.50 140 GLU A CA 1
ATOM 1107 C C . GLU A 1 140 ? 18.099 -7.908 -8.602 1.00 93.50 140 GLU A C 1
ATOM 1109 O O . GLU A 1 140 ? 19.258 -7.911 -8.192 1.00 93.50 140 GLU A O 1
ATOM 1114 N N . VAL A 1 141 ? 17.677 -6.997 -9.483 1.00 94.25 141 VAL A N 1
ATOM 1115 C CA . VAL A 1 141 ? 18.509 -5.872 -9.917 1.00 94.25 141 VAL A CA 1
ATOM 1116 C C . VAL A 1 141 ? 18.503 -4.830 -8.819 1.00 94.25 141 VAL A C 1
ATOM 1118 O O . VAL A 1 141 ? 17.433 -4.382 -8.402 1.00 94.25 141 VAL A O 1
ATOM 1121 N N . THR A 1 142 ? 19.687 -4.433 -8.371 1.00 95.00 142 THR A N 1
ATOM 1122 C CA . THR A 1 142 ? 19.836 -3.340 -7.420 1.00 95.00 142 THR A CA 1
ATOM 1123 C C . THR A 1 142 ? 19.593 -2.031 -8.153 1.00 95.00 142 THR A C 1
ATOM 1125 O O . THR A 1 142 ? 20.319 -1.669 -9.076 1.00 95.00 142 THR A O 1
ATOM 1128 N N . VAL A 1 143 ? 18.555 -1.323 -7.737 1.00 94.94 143 VAL A N 1
ATOM 1129 C CA . VAL A 1 143 ? 18.253 0.035 -8.168 1.00 94.94 143 VAL A CA 1
ATOM 1130 C C . VAL A 1 143 ? 18.675 0.958 -7.043 1.00 94.94 143 VAL A C 1
ATOM 1132 O O . VAL A 1 143 ? 18.279 0.749 -5.897 1.00 94.94 143 VAL A O 1
ATOM 1135 N N . SER A 1 144 ? 19.453 1.980 -7.364 1.00 93.69 144 SER A N 1
ATOM 1136 C CA . SER A 1 144 ? 19.842 3.032 -6.430 1.00 93.69 144 SER A CA 1
ATOM 1137 C C . SER A 1 144 ? 19.268 4.365 -6.889 1.00 93.69 144 SER A C 1
ATOM 1139 O O . SER A 1 144 ? 19.167 4.625 -8.084 1.00 93.69 144 SER A O 1
ATOM 1141 N N . CYS A 1 145 ? 18.853 5.189 -5.935 1.00 89.94 145 CYS A N 1
ATOM 1142 C CA . CYS A 1 145 ? 18.195 6.473 -6.138 1.00 89.94 145 CYS A CA 1
ATOM 1143 C C . CYS A 1 145 ? 18.760 7.448 -5.096 1.00 89.94 145 CYS A C 1
ATOM 1145 O O . CYS A 1 145 ? 18.235 7.557 -3.989 1.00 89.94 145 CYS A O 1
ATOM 1147 N N . GLY A 1 146 ? 19.884 8.102 -5.401 1.00 87.75 146 GLY A N 1
ATOM 1148 C CA . GLY A 1 146 ? 20.663 8.840 -4.395 1.00 87.75 146 GLY A CA 1
ATOM 1149 C C . GLY A 1 146 ? 21.121 7.926 -3.237 1.00 87.75 146 GLY A C 1
ATOM 1150 O O . GLY A 1 146 ? 21.743 6.902 -3.512 1.00 87.75 146 GLY A O 1
ATOM 1151 N N . PRO A 1 147 ? 20.823 8.242 -1.957 1.00 88.75 147 PRO A N 1
ATOM 1152 C CA . PRO A 1 147 ? 21.211 7.405 -0.813 1.00 88.75 147 PRO A CA 1
ATOM 1153 C C . PRO A 1 147 ? 20.316 6.166 -0.619 1.00 88.75 147 PRO A C 1
ATOM 1155 O O . PRO A 1 147 ? 20.569 5.352 0.267 1.00 88.75 147 PRO A O 1
ATOM 1158 N N . TYR A 1 148 ? 19.242 6.034 -1.400 1.00 91.81 148 TYR A N 1
ATOM 1159 C CA . TYR A 1 148 ? 18.300 4.926 -1.292 1.00 91.81 148 TYR A CA 1
ATOM 1160 C C . TYR A 1 148 ? 18.685 3.801 -2.248 1.00 91.81 148 TYR A C 1
ATOM 1162 O O . TYR A 1 148 ? 19.109 4.053 -3.373 1.00 91.81 148 TYR A O 1
ATOM 1170 N N . SER A 1 149 ? 18.475 2.553 -1.834 1.00 93.06 149 SER A N 1
ATOM 1171 C CA . SER A 1 149 ? 18.677 1.385 -2.688 1.00 93.06 149 SER A CA 1
ATOM 1172 C C . SER A 1 149 ? 17.596 0.338 -2.437 1.00 93.06 149 SER A C 1
ATOM 1174 O O . SER A 1 149 ? 17.098 0.198 -1.319 1.00 93.06 149 SER A O 1
ATOM 1176 N N . THR A 1 150 ? 17.190 -0.368 -3.487 1.00 94.19 150 THR A N 1
ATOM 1177 C CA . THR A 1 150 ? 16.214 -1.457 -3.421 1.00 94.19 150 THR A CA 1
ATOM 1178 C C . THR A 1 150 ? 16.494 -2.485 -4.509 1.00 94.19 150 THR A C 1
ATOM 1180 O O . THR A 1 150 ? 17.226 -2.206 -5.455 1.00 94.19 150 THR A O 1
ATOM 1183 N N . LYS A 1 151 ? 15.900 -3.673 -4.402 1.00 93.88 151 LYS A N 1
ATOM 1184 C CA . LYS A 1 151 ? 15.982 -4.701 -5.444 1.00 93.88 151 LYS A CA 1
ATOM 1185 C C . LYS A 1 151 ? 14.667 -4.829 -6.196 1.00 93.88 151 LYS A C 1
ATOM 1187 O O . LYS A 1 151 ? 13.588 -4.692 -5.616 1.00 93.88 151 LYS A O 1
ATOM 1192 N N . THR A 1 152 ? 14.757 -5.112 -7.490 1.00 94.94 152 THR A N 1
ATOM 1193 C CA . THR A 1 152 ? 13.578 -5.406 -8.300 1.00 94.94 152 THR A CA 1
ATOM 1194 C C . THR A 1 152 ? 12.943 -6.740 -7.918 1.00 94.94 152 THR A C 1
ATOM 1196 O O . THR A 1 152 ? 13.628 -7.725 -7.637 1.00 94.94 152 THR A O 1
ATOM 1199 N N . ASP A 1 153 ? 11.612 -6.787 -7.945 1.00 93.19 153 ASP A N 1
ATOM 1200 C CA . ASP A 1 153 ? 10.857 -8.011 -7.668 1.00 93.19 153 ASP A CA 1
ATOM 1201 C C . ASP A 1 153 ? 10.804 -8.981 -8.859 1.00 93.19 153 ASP A C 1
ATOM 1203 O O . ASP A 1 153 ? 11.429 -8.771 -9.900 1.00 93.19 153 ASP A O 1
ATOM 1207 N N . THR A 1 154 ? 10.044 -10.072 -8.715 1.00 92.75 154 THR A N 1
ATOM 1208 C CA . THR A 1 154 ? 9.845 -11.110 -9.748 1.00 92.75 154 THR A CA 1
ATOM 1209 C C . THR A 1 154 ? 9.308 -10.560 -11.070 1.00 92.75 154 THR A C 1
ATOM 1211 O O . THR A 1 154 ? 9.523 -11.166 -12.120 1.00 92.75 154 THR A O 1
ATOM 1214 N N . TYR A 1 155 ? 8.663 -9.394 -11.049 1.00 93.00 155 TYR A N 1
ATOM 1215 C CA . TYR A 1 155 ? 8.148 -8.702 -12.225 1.00 93.00 155 TYR A CA 1
ATOM 1216 C C . TYR A 1 155 ? 9.057 -7.563 -12.689 1.00 93.00 155 TYR A C 1
ATOM 1218 O O . TYR A 1 155 ? 8.718 -6.846 -13.637 1.00 93.00 155 TYR A O 1
ATOM 1226 N N . GLY A 1 156 ? 10.244 -7.442 -12.100 1.00 93.88 156 GLY A N 1
ATOM 1227 C CA . GLY A 1 156 ? 11.222 -6.410 -12.395 1.00 93.88 156 GLY A CA 1
ATOM 1228 C C . GLY A 1 156 ? 10.840 -5.042 -11.845 1.00 93.88 156 GLY A C 1
ATOM 1229 O O . GLY A 1 156 ? 11.406 -4.047 -12.285 1.00 93.88 156 GLY A O 1
ATOM 1230 N N . ARG A 1 157 ? 9.860 -4.952 -10.940 1.00 95.06 157 ARG A N 1
ATOM 1231 C CA . ARG A 1 157 ? 9.357 -3.677 -10.417 1.00 95.06 157 ARG A CA 1
ATOM 1232 C C . ARG A 1 157 ? 10.180 -3.229 -9.217 1.00 95.06 157 ARG A C 1
ATOM 1234 O O . ARG A 1 157 ? 10.552 -4.054 -8.383 1.00 95.06 157 ARG A O 1
ATOM 1241 N N . PHE A 1 158 ? 10.413 -1.926 -9.103 1.00 94.44 158 PHE A N 1
ATOM 1242 C CA . PHE A 1 158 ? 11.064 -1.302 -7.952 1.00 94.44 158 PHE A CA 1
ATOM 1243 C C . PHE A 1 158 ? 10.307 -0.050 -7.520 1.00 94.44 158 PHE A C 1
ATOM 1245 O O . PHE A 1 158 ? 9.774 0.688 -8.350 1.00 94.44 158 PHE A O 1
ATOM 1252 N N . ARG A 1 159 ? 10.289 0.211 -6.215 1.00 92.50 159 ARG A N 1
ATOM 1253 C CA . ARG A 1 159 ? 9.581 1.351 -5.641 1.00 92.50 159 ARG A CA 1
ATOM 1254 C C . ARG A 1 159 ? 10.407 1.990 -4.538 1.00 92.50 159 ARG A C 1
ATOM 1256 O O . ARG A 1 159 ? 10.788 1.315 -3.586 1.00 92.50 159 ARG A O 1
ATOM 1263 N N . PHE A 1 160 ? 10.610 3.292 -4.661 1.00 91.94 160 PHE A N 1
ATOM 1264 C CA . PHE A 1 160 ? 11.050 4.171 -3.591 1.00 91.94 160 PHE A CA 1
ATOM 1265 C C . PHE A 1 160 ? 9.875 5.043 -3.170 1.00 91.94 160 PHE A C 1
ATOM 1267 O O . PHE A 1 160 ? 9.180 5.619 -4.008 1.00 91.94 160 PHE A O 1
ATOM 1274 N N . TYR A 1 161 ? 9.660 5.139 -1.871 1.00 88.94 161 TYR A N 1
ATOM 1275 C CA . TYR A 1 161 ? 8.662 6.004 -1.259 1.00 88.94 161 TYR A CA 1
ATOM 1276 C C . TYR A 1 161 ? 9.359 6.823 -0.176 1.00 88.94 161 TYR A C 1
ATOM 1278 O O . TYR A 1 161 ? 10.439 6.446 0.284 1.00 88.94 161 TYR A O 1
ATOM 1286 N N . LYS A 1 162 ? 8.761 7.952 0.212 1.00 89.62 162 LYS A N 1
ATOM 1287 C CA . LYS A 1 162 ? 9.383 8.924 1.125 1.00 89.62 162 LYS A CA 1
ATOM 1288 C C . LYS A 1 162 ? 10.647 9.575 0.561 1.00 89.62 162 LYS A C 1
ATOM 1290 O O . LYS A 1 162 ? 11.574 9.845 1.315 1.00 89.62 162 LYS A O 1
ATOM 1295 N N . LEU A 1 163 ? 10.688 9.839 -0.746 1.00 90.50 163 LEU A N 1
ATOM 1296 C CA . LEU A 1 163 ? 11.767 10.627 -1.345 1.00 90.50 163 LEU A CA 1
ATOM 1297 C C . LEU A 1 163 ? 11.539 12.114 -1.033 1.00 90.50 163 LEU A C 1
ATOM 1299 O O . LEU A 1 163 ? 10.509 12.648 -1.442 1.00 90.50 163 LEU A O 1
ATOM 1303 N N . PRO A 1 164 ? 12.438 12.807 -0.317 1.00 89.69 164 PRO A N 1
ATOM 1304 C CA . PRO A 1 164 ? 12.290 14.241 -0.081 1.00 89.69 164 PRO A CA 1
ATOM 1305 C C . PRO A 1 164 ? 12.060 15.040 -1.373 1.00 89.69 164 PRO A C 1
ATOM 1307 O O . PRO A 1 164 ? 12.785 14.894 -2.357 1.00 89.69 164 PRO A O 1
ATOM 1310 N N . ALA A 1 165 ? 11.042 15.902 -1.374 1.00 81.19 165 ALA A N 1
ATOM 1311 C CA . ALA A 1 165 ? 10.793 16.802 -2.494 1.00 81.19 165 ALA A CA 1
ATOM 1312 C C . ALA A 1 165 ? 11.962 17.793 -2.687 1.00 81.19 165 ALA A C 1
ATOM 1314 O O . ALA A 1 165 ? 12.772 17.996 -1.784 1.00 81.19 165 ALA A O 1
ATOM 1315 N N . ALA A 1 166 ? 12.030 18.416 -3.868 1.00 77.06 166 ALA A N 1
ATOM 1316 C CA . ALA A 1 166 ? 13.030 19.429 -4.237 1.00 77.06 166 ALA A CA 1
ATOM 1317 C C . ALA A 1 166 ? 14.496 18.949 -4.338 1.00 77.06 166 ALA A C 1
ATOM 1319 O O . ALA A 1 166 ? 15.408 19.771 -4.347 1.00 77.06 166 ALA A O 1
ATOM 1320 N N . ASN A 1 167 ? 14.731 17.641 -4.486 1.00 81.00 167 ASN A N 1
ATOM 1321 C CA . ASN A 1 167 ? 16.054 17.084 -4.778 1.00 81.00 167 ASN A CA 1
ATOM 1322 C C . ASN A 1 167 ? 16.084 16.380 -6.138 1.00 81.00 167 ASN A C 1
ATOM 1324 O O . ASN A 1 167 ? 15.078 15.831 -6.593 1.00 81.00 167 ASN A O 1
ATOM 1328 N N . THR A 1 168 ? 17.267 16.336 -6.749 1.00 83.69 168 THR A N 1
ATOM 1329 C CA . THR A 1 168 ? 17.545 15.489 -7.914 1.00 83.69 168 THR A CA 1
ATOM 1330 C C . THR A 1 168 ? 18.082 14.147 -7.439 1.00 83.69 168 THR A C 1
ATOM 1332 O O . THR A 1 168 ? 19.085 14.092 -6.728 1.00 83.69 168 THR A O 1
ATOM 1335 N N . TYR A 1 169 ? 17.442 13.059 -7.865 1.00 83.25 169 TYR A N 1
ATOM 1336 C CA . TYR A 1 169 ? 17.872 11.705 -7.535 1.00 83.25 169 TYR A CA 1
ATOM 1337 C C . TYR A 1 169 ? 18.393 10.992 -8.786 1.00 83.25 169 TYR A C 1
ATOM 1339 O O . TYR A 1 169 ? 17.580 10.593 -9.623 1.00 83.25 169 TYR A O 1
ATOM 1347 N N . PRO A 1 170 ? 19.719 10.810 -8.948 1.00 86.31 170 PRO A N 1
ATOM 1348 C CA . PRO A 1 170 ? 20.232 9.969 -10.019 1.00 86.31 170 PRO A CA 1
ATOM 1349 C C . PRO A 1 170 ? 19.784 8.527 -9.773 1.00 86.31 170 PRO A C 1
ATOM 1351 O O . PRO A 1 170 ? 19.910 8.012 -8.657 1.00 86.31 170 PRO A O 1
ATOM 1354 N N . VAL A 1 171 ? 19.254 7.894 -10.818 1.00 87.69 171 VAL A N 1
ATOM 1355 C CA . VAL A 1 171 ? 18.860 6.486 -10.790 1.00 87.69 171 VAL A CA 1
ATOM 1356 C C . VAL A 1 171 ? 19.981 5.669 -11.408 1.00 87.69 171 VAL A C 1
ATOM 1358 O O . VAL A 1 171 ? 20.402 5.951 -12.522 1.00 87.69 171 VAL A O 1
ATOM 1361 N N . GLN A 1 172 ? 20.460 4.66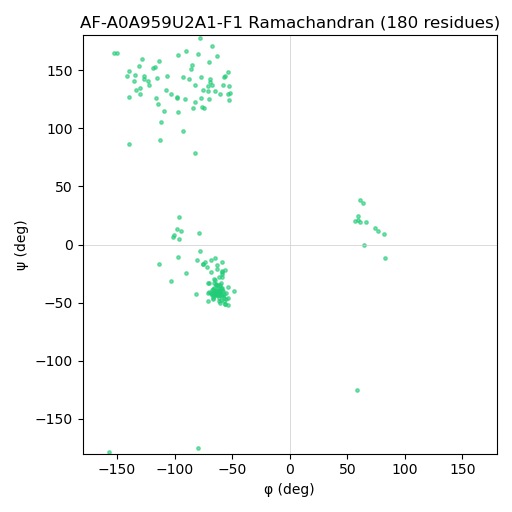5 -10.682 1.00 90.12 172 GLN A N 1
ATOM 1362 C CA . GLN A 1 172 ? 21.524 3.772 -11.133 1.00 90.12 172 GLN A CA 1
ATOM 1363 C C . GLN A 1 172 ? 21.077 2.322 -11.010 1.00 90.12 172 GLN A C 1
ATOM 1365 O O . GLN A 1 172 ? 20.370 1.960 -10.066 1.00 90.12 172 GLN A O 1
ATOM 1370 N N . LEU A 1 173 ? 21.511 1.491 -11.955 1.00 87.62 173 LEU A N 1
ATOM 1371 C CA . LEU A 1 173 ? 21.219 0.064 -11.974 1.00 87.62 173 LEU A CA 1
ATOM 1372 C C . LEU A 1 173 ? 22.515 -0.725 -11.828 1.00 87.62 173 LEU A C 1
ATOM 1374 O O . LEU A 1 173 ? 23.445 -0.554 -12.612 1.00 87.62 173 LEU A O 1
ATOM 1378 N N . ALA A 1 174 ? 22.550 -1.626 -10.853 1.00 85.38 174 ALA A N 1
ATOM 1379 C CA . ALA A 1 174 ? 23.645 -2.557 -10.639 1.00 85.38 174 ALA A CA 1
ATOM 1380 C C . ALA A 1 174 ? 23.117 -3.993 -10.585 1.00 85.38 174 ALA A C 1
ATOM 1382 O O . ALA A 1 174 ? 22.048 -4.278 -10.040 1.00 85.38 174 ALA A O 1
ATOM 1383 N N . MET A 1 175 ? 23.889 -4.916 -11.146 1.00 77.62 175 MET A N 1
ATOM 1384 C CA . MET A 1 175 ? 23.610 -6.348 -11.115 1.00 77.62 175 MET A CA 1
ATOM 1385 C C . MET A 1 175 ? 24.877 -7.048 -10.644 1.00 77.62 175 MET A C 1
ATOM 1387 O O . MET A 1 175 ? 25.960 -6.716 -11.121 1.00 77.62 175 MET A O 1
ATOM 1391 N N . GLU A 1 176 ? 24.768 -7.997 -9.714 1.00 69.12 176 GLU A N 1
ATOM 1392 C CA . GLU A 1 176 ? 25.938 -8.773 -9.288 1.00 69.12 176 GLU A CA 1
ATOM 1393 C C . GLU A 1 176 ? 26.642 -9.383 -10.513 1.00 69.12 176 GLU A C 1
ATOM 1395 O O . GLU A 1 176 ? 26.018 -10.049 -11.342 1.00 69.12 176 GLU A O 1
ATOM 1400 N N . GLY A 1 177 ? 27.939 -9.092 -10.655 1.00 57.56 177 GLY A N 1
ATOM 1401 C CA . GLY A 1 177 ? 28.768 -9.562 -11.768 1.00 57.56 177 GLY A CA 1
ATOM 1402 C C . GLY A 1 177 ? 28.680 -8.757 -13.073 1.00 57.56 177 GLY A C 1
ATOM 1403 O O . GLY A 1 177 ? 29.219 -9.215 -14.080 1.00 57.56 177 GLY A O 1
ATOM 1404 N N . LYS A 1 178 ? 28.028 -7.584 -13.101 1.00 55.16 178 LYS A N 1
ATOM 1405 C CA . LYS A 1 178 ? 28.044 -6.662 -14.255 1.00 55.16 178 LYS A CA 1
ATOM 1406 C C . LYS A 1 178 ? 28.261 -5.219 -13.806 1.00 55.16 178 LYS A C 1
ATOM 1408 O O . LYS A 1 178 ? 27.703 -4.799 -12.796 1.00 55.16 178 LYS A O 1
ATOM 1413 N N . GLU A 1 179 ? 29.059 -4.469 -14.567 1.00 45.81 179 GLU A N 1
ATOM 1414 C CA . GLU A 1 179 ? 29.275 -3.040 -14.314 1.00 45.81 179 GLU A CA 1
ATOM 1415 C C . GLU A 1 179 ? 27.945 -2.264 -14.306 1.00 45.81 179 GLU A C 1
ATOM 1417 O O . GLU A 1 179 ? 27.021 -2.620 -15.051 1.00 45.81 179 GLU A O 1
ATOM 1422 N N . PRO A 1 180 ? 27.824 -1.228 -13.456 1.00 50.50 180 PRO A N 1
ATOM 1423 C CA . PRO A 1 180 ? 26.615 -0.427 -13.370 1.00 50.50 180 PRO A CA 1
ATOM 1424 C C . PRO A 1 180 ? 26.325 0.251 -14.711 1.00 50.50 180 PRO A C 1
ATOM 1426 O O . PRO A 1 180 ? 27.192 0.897 -15.298 1.00 50.50 180 PRO A O 1
ATOM 1429 N N . MET A 1 181 ? 25.091 0.106 -15.194 1.00 53.53 181 MET A N 1
ATOM 1430 C CA . MET A 1 181 ? 24.621 0.853 -16.358 1.00 53.53 181 MET A CA 1
ATOM 1431 C C . MET A 1 181 ? 24.132 2.218 -15.871 1.00 53.53 181 MET A C 1
ATOM 1433 O O . MET A 1 181 ? 23.209 2.278 -15.052 1.00 53.53 181 MET A O 1
ATOM 1437 N N . VAL A 1 182 ? 24.794 3.280 -16.338 1.00 43.09 182 VAL A N 1
ATOM 1438 C CA . VAL A 1 182 ? 24.414 4.687 -16.119 1.00 43.09 182 VAL A CA 1
ATOM 1439 C C . VAL A 1 182 ? 23.407 5.116 -17.177 1.00 43.09 182 VAL A C 1
ATOM 1441 O O . VAL A 1 182 ? 23.628 4.770 -18.361 1.00 43.09 182 VAL A O 1
#

Nearest PDB structures (foldseek):
  2z43-assembly3_C  TM=7.936E-01  e=5.370E-01  Saccharolobus solfataricus P2
  2zuc-assembly1_B  TM=7.465E-01  e=5.080E-01  Saccharolobus solfataricus
  2bke-assembly1_A  TM=7.098E-01  e=5.677E-01  Saccharolobus solfataricus P2
  8gbj-assembly1_D  TM=4.396E-01  e=1.823E+00  Homo sapiens

Mean predicted aligned error: 4.6 Å

Radius of gyration: 17.62 Å; Cα contacts (8 Å, |Δi|>4): 294; chains: 1; bounding box: 46×37×47 Å

Foldseek 3Di:
DQQQADFLCVAPPCPPLNSVQCVVVVNGGLLSLCVDDLVVSCVRRVDDSLVSLLSNLLNQLSVFPPDDSLLSNLCSVVVNRHLVSLLVDDLVVSVVSCVVSVHDDDSVSSVSRSVSSVLQVQADKDKDFDADPVRQGDFQKWKFWAPDIDTAHPRRMDMDTSHHPPDHTDIWIDDVPDDIDD